Protein AF-A0A974S9B8-F1 (afdb_monomer)

Foldseek 3Di:
DLLLLCLLLVQDFDDQSCLLCVLVVVLLLLLLLLQLLLLVLLVLLLQQQAPCLQVQLVVLQVQLVSSCVRVPNDVPSNVRSNVRSVCSNVRRHDRDDLQRVLCVLLVVLVVVLVVCCVVPVVCSCLSVVLSVLLVVLCVLCVSVPRDDPVSLVVLVVSLVVVLVVLVVVLSVCVNVPVDSVVVSVSSSSSCSSCVSNLDDHSPDPVSNVVSVVSSVVSSVSSVVSNPPRSDDPVSHNDWDWDWDQDVVPRDIWIWIDDPDPDDDDDTPTDDDDDDD

Sequence (276 aa):
MFMLARRVTGAGFGFYDQAKLLANVHLWEVALLGVGIGALLYAAAAVGRGRMRLAAAGLALLAGVLCTAFSGWNLIGLGIGGAGAVVALLAFGRPAGVAGTWTGILGLAFLAALVLQVVAPTAAFLIAWPLAFAALAGAVSAMGTWRPVAVPIVVALLAALALQWVLSFAHGVFIGIDLVEIQALFVWLSALLLWPLIHADPEETRPRTVALIVLAVGFAFVGLVRVIPPWSARHPQPAIITYVVQGATGQSSASAWRPTPRTGRAVCSRPTAATS

Nearest PDB structures (foldseek):
  2yfb-assembly1_A  TM=2.946E-01  e=5.151E+00  Pseudomonas putida KT2440
  7sel-assembly1_B  TM=1.255E-01  e=2.845E+00  Escherichia coli

Organism: NCBI:txid2803784

pLDDT: mean 84.71, std 12.76, range [39.03, 98.25]

Structure (mmCIF, N/CA/C/O backbone):
data_AF-A0A974S9B8-F1
#
_entry.id   AF-A0A974S9B8-F1
#
loop_
_atom_site.group_PDB
_atom_site.id
_atom_site.type_symbol
_atom_site.label_atom_id
_atom_site.label_alt_id
_atom_site.label_comp_id
_atom_site.label_asym_id
_atom_site.label_entity_id
_atom_site.label_seq_id
_atom_site.pdbx_PDB_ins_code
_atom_site.Cartn_x
_atom_site.Cartn_y
_atom_site.Cartn_z
_atom_site.occupancy
_atom_site.B_iso_or_equiv
_atom_site.auth_seq_id
_atom_site.auth_comp_id
_atom_site.auth_asym_id
_atom_site.auth_atom_id
_atom_site.pdbx_PDB_model_num
ATOM 1 N N . MET A 1 1 ? -4.916 -1.501 -9.981 1.00 81.44 1 MET A N 1
ATOM 2 C CA . MET A 1 1 ? -4.588 -0.056 -10.081 1.00 81.44 1 MET A CA 1
ATOM 3 C C . MET A 1 1 ? -3.125 0.203 -10.438 1.00 81.44 1 MET A C 1
ATOM 5 O O . MET A 1 1 ? -2.895 1.007 -11.326 1.00 81.44 1 MET A O 1
ATOM 9 N N . PHE A 1 2 ? -2.135 -0.470 -9.838 1.00 88.62 2 PHE A N 1
ATOM 10 C CA . PHE A 1 2 ? -0.715 -0.195 -10.144 1.00 88.62 2 PHE A CA 1
ATOM 11 C C . PHE A 1 2 ? -0.283 -0.568 -11.564 1.00 88.62 2 PHE A C 1
ATOM 13 O O . PHE A 1 2 ? 0.422 0.208 -12.201 1.00 88.62 2 PHE A O 1
ATOM 20 N N . MET A 1 3 ? -0.797 -1.672 -12.113 1.00 86.12 3 MET A N 1
ATOM 21 C CA . MET A 1 3 ? -0.638 -1.986 -13.540 1.00 86.12 3 MET A CA 1
ATOM 22 C C . MET A 1 3 ? -1.143 -0.853 -14.436 1.00 86.12 3 MET A C 1
ATOM 24 O O . MET A 1 3 ? -0.446 -0.425 -15.350 1.00 86.12 3 MET A O 1
ATOM 28 N N . LEU A 1 4 ? -2.344 -0.337 -14.153 1.00 85.50 4 LEU A N 1
ATOM 29 C CA . LEU A 1 4 ? -2.921 0.784 -14.895 1.00 85.50 4 LEU A CA 1
ATOM 30 C C . LEU A 1 4 ? -2.024 2.024 -14.784 1.00 85.50 4 LEU A C 1
ATOM 32 O O . LEU A 1 4 ? -1.702 2.627 -15.802 1.00 85.50 4 LEU A O 1
ATOM 36 N N . ALA A 1 5 ? -1.565 2.359 -13.574 1.00 86.88 5 ALA A N 1
ATOM 37 C CA . ALA A 1 5 ? -0.646 3.472 -13.353 1.00 86.88 5 ALA A CA 1
ATOM 38 C C . ALA A 1 5 ? 0.640 3.322 -14.184 1.00 86.88 5 ALA A C 1
ATOM 40 O O . ALA A 1 5 ? 1.046 4.261 -14.861 1.00 86.88 5 ALA A O 1
ATOM 41 N N . ARG A 1 6 ? 1.242 2.126 -14.208 1.00 89.62 6 ARG A N 1
ATOM 42 C CA . ARG A 1 6 ? 2.444 1.842 -15.006 1.00 89.62 6 ARG A CA 1
ATOM 43 C C . ARG A 1 6 ? 2.173 1.959 -16.505 1.00 89.62 6 ARG A C 1
ATOM 45 O O . ARG A 1 6 ? 2.982 2.510 -17.239 1.00 89.62 6 ARG A O 1
ATOM 52 N N . ARG A 1 7 ? 1.022 1.485 -16.982 1.00 87.00 7 ARG A N 1
ATOM 53 C CA . ARG A 1 7 ? 0.644 1.618 -18.398 1.00 87.00 7 ARG A CA 1
ATOM 54 C C . ARG A 1 7 ? 0.488 3.082 -18.811 1.00 87.00 7 ARG A C 1
ATOM 56 O O . ARG A 1 7 ? 0.940 3.447 -19.892 1.00 87.00 7 ARG A O 1
ATOM 63 N N . VAL A 1 8 ? -0.076 3.926 -17.945 1.00 88.25 8 VAL A N 1
ATOM 64 C CA . VAL A 1 8 ? -0.242 5.368 -18.204 1.00 88.25 8 VAL A CA 1
ATOM 65 C C . VAL A 1 8 ? 1.105 6.087 -18.364 1.00 88.25 8 VAL A C 1
ATOM 67 O O . VAL A 1 8 ? 1.205 7.012 -19.170 1.00 88.25 8 VAL A O 1
ATOM 70 N N . THR A 1 9 ? 2.171 5.642 -17.687 1.00 88.88 9 THR A N 1
ATOM 71 C CA . THR A 1 9 ? 3.521 6.208 -17.893 1.00 88.88 9 THR A CA 1
ATOM 72 C C . THR A 1 9 ? 4.149 5.800 -19.233 1.00 88.88 9 THR A C 1
ATOM 74 O O . THR A 1 9 ? 5.120 6.419 -19.682 1.00 88.88 9 THR A O 1
ATOM 77 N N . GLY A 1 10 ? 3.588 4.798 -19.918 1.00 86.75 10 GLY A N 1
ATOM 78 C CA . GLY A 1 10 ? 4.126 4.248 -21.162 1.00 86.75 10 GLY A CA 1
ATOM 79 C C . GLY A 1 10 ? 5.410 3.437 -20.965 1.00 86.75 10 GLY A C 1
ATOM 80 O O . GLY A 1 10 ? 6.146 3.226 -21.931 1.00 86.75 10 GLY A O 1
ATOM 81 N N . ALA A 1 11 ? 5.710 3.025 -19.731 1.00 87.56 11 ALA A N 1
ATOM 82 C CA . ALA A 1 11 ? 6.797 2.100 -19.437 1.00 87.56 11 ALA A CA 1
ATOM 83 C C . ALA A 1 11 ? 6.355 0.656 -19.735 1.00 87.56 11 ALA A C 1
ATOM 85 O O . ALA A 1 11 ? 5.288 0.218 -19.293 1.00 87.56 11 ALA A O 1
ATOM 86 N N . GLY A 1 12 ? 7.170 -0.074 -20.499 1.00 84.50 12 GLY A N 1
ATOM 87 C CA . GLY A 1 12 ? 7.014 -1.515 -20.727 1.00 84.50 12 GLY A CA 1
ATOM 88 C C . GLY A 1 12 ? 7.476 -2.345 -19.524 1.00 84.50 12 GLY A C 1
ATOM 89 O O . GLY A 1 12 ? 7.643 -1.802 -18.431 1.00 84.50 12 GLY A O 1
ATOM 90 N N . PHE A 1 13 ? 7.670 -3.649 -19.727 1.00 83.56 13 PHE A N 1
ATOM 91 C CA . PHE A 1 13 ? 8.186 -4.588 -18.722 1.00 83.56 13 PHE A CA 1
ATOM 92 C C . PHE A 1 13 ? 9.625 -4.992 -19.054 1.00 83.56 13 PHE A C 1
ATOM 94 O O . PHE A 1 13 ? 9.979 -5.144 -20.219 1.00 83.56 13 PHE A O 1
ATOM 101 N N . GLY A 1 14 ? 10.431 -5.216 -18.024 1.00 83.06 14 GLY A N 1
ATOM 102 C CA . GLY A 1 14 ? 11.851 -5.520 -18.118 1.00 83.06 14 GLY A CA 1
ATOM 103 C C . GLY A 1 14 ? 12.728 -4.308 -17.805 1.00 83.06 14 GLY A C 1
ATOM 104 O O . GLY A 1 14 ? 12.323 -3.154 -17.946 1.00 83.06 14 GLY A O 1
ATOM 105 N N . PHE A 1 15 ? 13.976 -4.588 -17.426 1.00 81.31 15 PHE A N 1
ATOM 106 C CA . PHE A 1 15 ? 14.938 -3.597 -16.929 1.00 81.31 15 PHE A CA 1
ATOM 107 C C . PHE A 1 15 ? 15.095 -2.366 -17.843 1.00 81.31 15 PHE A C 1
ATOM 109 O O . PHE A 1 15 ? 15.097 -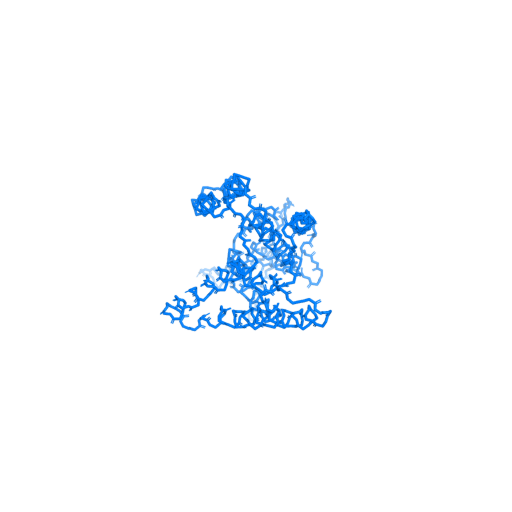1.228 -17.376 1.00 81.31 15 PHE A O 1
ATOM 116 N N . TYR A 1 16 ? 15.172 -2.572 -19.162 1.00 82.25 16 TYR A N 1
ATOM 117 C CA . TYR A 1 16 ? 15.341 -1.477 -20.126 1.00 82.25 16 TYR A CA 1
ATOM 118 C C . TYR A 1 16 ? 14.105 -0.586 -20.251 1.00 82.25 16 TYR A C 1
ATOM 120 O O . TYR A 1 16 ? 14.227 0.635 -20.356 1.00 82.25 16 TYR A O 1
ATOM 128 N N . ASP A 1 17 ? 12.918 -1.181 -20.206 1.00 85.12 17 ASP A N 1
ATOM 129 C CA . ASP A 1 17 ? 11.664 -0.442 -20.290 1.00 85.12 17 ASP A CA 1
ATOM 130 C C . ASP A 1 17 ? 11.324 0.254 -18.964 1.00 85.12 17 ASP A C 1
ATOM 132 O O . ASP A 1 17 ? 10.752 1.351 -18.963 1.00 85.12 17 ASP A O 1
ATOM 136 N N . GLN A 1 18 ? 11.738 -0.340 -17.839 1.00 89.12 18 GLN A N 1
ATOM 137 C CA . GLN A 1 18 ? 11.639 0.230 -16.496 1.00 89.12 18 GLN A CA 1
ATOM 138 C C . GLN A 1 18 ? 12.637 1.372 -16.272 1.00 89.12 18 GLN A C 1
ATOM 140 O O . GLN A 1 18 ? 12.396 2.220 -15.417 1.00 89.12 18 GLN A O 1
ATOM 145 N N . ALA A 1 19 ? 13.722 1.468 -17.047 1.00 86.81 19 ALA A N 1
ATOM 146 C CA . ALA A 1 19 ? 14.764 2.477 -16.840 1.00 86.81 19 ALA A CA 1
ATOM 147 C C . ALA A 1 19 ? 14.227 3.921 -16.784 1.00 86.81 19 ALA A C 1
ATOM 149 O O . ALA A 1 19 ? 14.757 4.751 -16.047 1.00 86.81 19 ALA A O 1
ATOM 150 N N . LYS A 1 20 ? 13.135 4.220 -17.505 1.00 88.31 20 LYS A N 1
ATOM 151 C CA . LYS A 1 20 ? 12.449 5.524 -17.427 1.00 88.31 20 LYS A CA 1
ATOM 152 C C . LYS A 1 20 ? 11.864 5.797 -16.040 1.00 88.31 20 LYS A C 1
ATOM 154 O O . LYS A 1 20 ? 11.899 6.931 -15.573 1.00 88.31 20 LYS A O 1
ATOM 159 N N . LEU A 1 21 ? 11.311 4.765 -15.406 1.00 91.00 21 LEU A N 1
ATOM 160 C CA . LEU A 1 21 ? 10.785 4.826 -14.045 1.00 91.00 21 LEU A CA 1
ATOM 161 C C . LEU A 1 21 ? 11.923 4.886 -13.030 1.00 91.00 21 LEU A C 1
ATOM 163 O O . LEU A 1 21 ? 11.840 5.671 -12.096 1.00 91.00 21 LEU A O 1
ATOM 167 N N . LEU A 1 22 ? 13.001 4.124 -13.242 1.00 90.69 22 LEU A N 1
ATOM 168 C CA . LEU A 1 22 ? 14.176 4.135 -12.363 1.00 90.69 22 LEU A CA 1
ATOM 169 C C . LEU A 1 22 ? 14.853 5.510 -12.323 1.00 90.69 22 LEU A C 1
ATOM 171 O O . LEU A 1 22 ? 15.269 5.958 -11.259 1.00 90.69 22 LEU A O 1
ATOM 175 N N . ALA A 1 23 ? 14.896 6.224 -13.450 1.00 90.25 23 ALA A N 1
ATOM 176 C CA . ALA A 1 23 ? 15.458 7.571 -13.494 1.00 90.25 23 ALA A CA 1
ATOM 177 C C . ALA A 1 23 ? 14.655 8.606 -12.679 1.00 90.25 23 ALA A C 1
ATOM 179 O O . ALA A 1 23 ? 15.203 9.625 -12.262 1.00 90.25 23 ALA A O 1
ATOM 180 N N . ASN A 1 24 ? 13.373 8.328 -12.422 1.00 92.31 24 ASN A N 1
ATOM 181 C CA . ASN A 1 24 ? 12.471 9.136 -11.600 1.00 92.31 24 ASN A CA 1
ATOM 182 C C . ASN A 1 24 ? 11.879 8.310 -10.441 1.00 92.31 24 ASN A C 1
ATOM 184 O O . ASN A 1 24 ? 10.707 8.481 -10.094 1.00 92.31 24 ASN A O 1
ATOM 188 N N . VAL A 1 25 ? 12.678 7.409 -9.849 1.00 92.38 25 VAL A N 1
ATOM 189 C CA . VAL A 1 25 ? 12.192 6.383 -8.907 1.00 92.38 25 VAL A CA 1
ATOM 190 C C . VAL A 1 25 ? 11.384 6.971 -7.754 1.00 92.38 25 VAL A C 1
ATOM 192 O O . VAL A 1 25 ? 10.277 6.515 -7.493 1.00 92.38 25 VAL A O 1
ATOM 195 N N . HIS A 1 26 ? 11.860 8.054 -7.142 1.00 92.62 26 HIS A N 1
ATOM 196 C CA . HIS A 1 26 ? 11.183 8.666 -6.000 1.00 92.62 26 HIS A CA 1
ATOM 197 C C . HIS A 1 26 ? 9.792 9.208 -6.352 1.00 92.62 26 HIS A C 1
ATOM 199 O O . HIS A 1 26 ? 8.842 9.018 -5.598 1.00 92.62 26 HIS A O 1
ATOM 205 N N . LEU A 1 27 ? 9.641 9.852 -7.515 1.00 93.12 27 LEU A N 1
ATOM 206 C CA . LEU A 1 27 ? 8.336 10.345 -7.969 1.00 93.12 27 LEU A CA 1
ATOM 207 C C . LEU A 1 27 ? 7.377 9.188 -8.248 1.00 93.12 27 LEU A C 1
ATOM 209 O O . LEU A 1 27 ? 6.185 9.275 -7.955 1.00 93.12 27 LEU A O 1
ATOM 213 N N . TRP A 1 28 ? 7.906 8.102 -8.805 1.00 94.44 28 TRP A N 1
ATOM 214 C CA . TRP A 1 28 ? 7.132 6.911 -9.100 1.00 94.44 28 TRP A CA 1
ATOM 215 C C . TRP A 1 28 ? 6.679 6.171 -7.834 1.00 94.44 28 TRP A C 1
ATOM 217 O O . TRP A 1 28 ? 5.523 5.762 -7.739 1.00 94.44 28 TRP A O 1
ATOM 227 N N . GLU A 1 29 ? 7.539 6.058 -6.827 1.00 93.94 29 GLU A N 1
ATOM 228 C CA . GLU A 1 29 ? 7.188 5.475 -5.529 1.00 93.94 29 GLU A CA 1
ATOM 229 C C . GLU A 1 29 ? 6.117 6.299 -4.814 1.00 93.94 29 GLU A C 1
ATOM 231 O O . GLU A 1 29 ? 5.129 5.738 -4.340 1.00 93.94 29 GLU A O 1
ATOM 236 N N . VAL A 1 30 ? 6.246 7.632 -4.814 1.00 93.88 30 VAL A N 1
ATOM 237 C CA . VAL A 1 30 ? 5.227 8.538 -4.259 1.00 93.88 30 VAL A CA 1
ATOM 238 C C . VAL A 1 30 ? 3.893 8.382 -4.991 1.00 93.88 30 VAL A C 1
ATOM 240 O O . VAL A 1 30 ? 2.845 8.327 -4.345 1.00 93.88 30 VAL A O 1
ATOM 243 N N . ALA A 1 31 ? 3.911 8.248 -6.321 1.00 94.88 31 ALA A N 1
ATOM 244 C CA . ALA A 1 31 ? 2.708 7.982 -7.106 1.00 94.88 31 ALA A CA 1
ATOM 245 C C . ALA A 1 31 ? 2.021 6.675 -6.678 1.00 94.88 31 ALA A C 1
ATOM 247 O O . ALA A 1 31 ? 0.817 6.665 -6.415 1.00 94.88 31 ALA A O 1
ATOM 248 N N . LEU A 1 32 ? 2.777 5.576 -6.579 1.00 93.69 32 LEU A N 1
ATOM 249 C CA . LEU A 1 32 ? 2.243 4.265 -6.198 1.00 93.69 32 LEU A CA 1
ATOM 250 C C . LEU A 1 32 ? 1.702 4.252 -4.768 1.00 93.69 32 LEU A C 1
ATOM 252 O O . LEU A 1 32 ? 0.588 3.771 -4.545 1.00 93.69 32 LEU A O 1
ATOM 256 N N . LEU A 1 33 ? 2.454 4.816 -3.820 1.00 92.25 33 LEU A N 1
ATOM 257 C CA . LEU A 1 33 ? 2.017 4.957 -2.434 1.00 92.25 33 LEU A CA 1
ATOM 258 C C . LEU A 1 33 ? 0.746 5.805 -2.351 1.00 92.25 33 LEU A C 1
ATOM 260 O O . LEU A 1 33 ? -0.211 5.386 -1.710 1.00 92.25 33 LEU A O 1
ATOM 264 N N . GLY A 1 34 ? 0.688 6.944 -3.046 1.00 93.00 34 GLY A N 1
ATOM 265 C CA . GLY A 1 34 ? -0.488 7.815 -3.066 1.00 93.00 34 GLY A CA 1
ATOM 266 C C . GLY A 1 34 ? -1.729 7.128 -3.640 1.00 93.00 34 GLY A C 1
ATOM 267 O O . GLY A 1 34 ? -2.791 7.149 -3.019 1.00 93.00 34 GLY A O 1
ATOM 268 N N . VAL A 1 35 ? -1.599 6.450 -4.787 1.00 93.50 35 VAL A N 1
ATOM 269 C CA . VAL A 1 35 ? -2.711 5.694 -5.393 1.00 93.50 35 VAL A CA 1
ATOM 270 C C . VAL A 1 35 ? -3.170 4.568 -4.467 1.00 93.50 35 VAL A C 1
ATOM 272 O O . VAL A 1 35 ? -4.367 4.369 -4.261 1.00 93.50 35 VAL A O 1
ATOM 275 N N . GLY A 1 36 ? -2.220 3.832 -3.897 1.00 91.75 36 GLY A N 1
ATOM 276 C CA . GLY A 1 36 ? -2.485 2.696 -3.031 1.00 91.75 36 GLY A CA 1
ATOM 277 C C . GLY A 1 36 ? -3.153 3.081 -1.714 1.00 91.75 36 GLY A C 1
ATOM 278 O O . GLY A 1 36 ? -4.225 2.573 -1.385 1.00 91.75 36 GLY A O 1
ATOM 279 N N . ILE A 1 37 ? -2.544 4.017 -0.985 1.00 90.88 37 ILE A N 1
ATOM 280 C CA . ILE A 1 37 ? -3.059 4.535 0.284 1.00 90.88 37 ILE A CA 1
ATOM 281 C C . ILE A 1 37 ? -4.407 5.216 0.047 1.00 90.88 37 ILE A C 1
ATOM 283 O O . ILE A 1 37 ? -5.359 4.904 0.751 1.00 90.88 37 ILE A O 1
ATOM 287 N N . GLY A 1 38 ? -4.545 6.065 -0.976 1.00 89.94 38 GLY A N 1
ATOM 288 C CA . GLY A 1 38 ? -5.817 6.719 -1.297 1.00 89.94 38 GLY A CA 1
ATOM 289 C C . GLY A 1 38 ? -6.959 5.724 -1.537 1.00 89.94 38 GLY A C 1
ATOM 290 O O . GLY A 1 38 ? -8.059 5.903 -1.013 1.00 89.94 38 GLY A O 1
ATOM 291 N N . ALA A 1 39 ? -6.694 4.628 -2.257 1.00 89.06 39 ALA A N 1
ATOM 292 C CA . ALA A 1 39 ? -7.675 3.566 -2.474 1.00 89.06 39 ALA A CA 1
ATOM 293 C C . ALA A 1 39 ? -8.052 2.833 -1.173 1.00 89.06 39 ALA A C 1
ATOM 295 O O . ALA A 1 39 ? -9.235 2.584 -0.926 1.00 89.06 39 ALA A O 1
ATOM 296 N N . LEU A 1 40 ? -7.074 2.526 -0.316 1.00 88.38 40 LEU A N 1
ATOM 297 C CA . LEU A 1 40 ? -7.321 1.872 0.973 1.00 88.38 40 LEU A CA 1
ATOM 298 C C . LEU A 1 40 ? -8.062 2.783 1.954 1.00 88.38 40 LEU A C 1
ATOM 300 O O . LEU A 1 40 ? -8.982 2.327 2.626 1.00 88.38 40 LEU A O 1
ATOM 304 N N . LEU A 1 41 ? -7.743 4.077 1.984 1.00 86.44 41 LEU A N 1
ATOM 305 C CA . LEU A 1 41 ? -8.470 5.070 2.776 1.00 86.44 41 LEU A CA 1
ATOM 306 C C . LEU A 1 41 ? -9.906 5.251 2.295 1.00 86.44 41 LEU A C 1
ATOM 308 O O . LEU A 1 41 ? -10.819 5.440 3.098 1.00 86.44 41 LEU A O 1
ATOM 312 N N . TYR A 1 42 ? -10.136 5.157 0.988 1.00 85.19 42 TYR A N 1
ATOM 313 C CA . TYR A 1 42 ? -11.489 5.189 0.456 1.00 85.19 42 TYR A CA 1
ATOM 314 C C . TYR A 1 42 ? -12.282 3.958 0.910 1.00 85.19 42 TYR A C 1
ATOM 316 O O . TYR A 1 42 ? -13.426 4.092 1.349 1.00 85.19 42 TYR A O 1
ATOM 324 N N . ALA A 1 43 ? -11.667 2.771 0.862 1.00 83.44 43 ALA A N 1
ATOM 325 C CA . ALA A 1 43 ? -12.270 1.546 1.377 1.00 83.44 43 ALA A CA 1
ATOM 326 C C . ALA A 1 43 ? -12.553 1.652 2.886 1.00 83.44 43 ALA A C 1
ATOM 328 O O . ALA A 1 43 ? -13.658 1.338 3.318 1.00 83.44 43 ALA A O 1
ATOM 329 N N . ALA A 1 44 ? -11.612 2.184 3.669 1.00 80.81 44 ALA A N 1
ATOM 330 C CA . ALA A 1 44 ? -11.769 2.465 5.096 1.00 80.81 44 ALA A CA 1
ATOM 331 C C . ALA A 1 44 ? -13.003 3.331 5.387 1.00 80.81 44 ALA A C 1
ATOM 333 O O . ALA A 1 44 ? -13.873 2.962 6.177 1.00 80.81 44 ALA A O 1
ATOM 334 N N . ALA A 1 45 ? -13.108 4.465 4.690 1.00 79.94 45 ALA A N 1
ATOM 335 C CA . ALA A 1 45 ? -14.225 5.389 4.825 1.00 79.94 45 ALA A CA 1
ATOM 336 C C . ALA A 1 45 ? -15.561 4.744 4.409 1.00 79.94 45 ALA A C 1
ATOM 338 O O . ALA A 1 45 ? -16.607 5.052 4.983 1.00 79.94 45 ALA A O 1
ATOM 339 N N . ALA A 1 46 ? -15.537 3.832 3.431 1.00 80.12 46 ALA A N 1
ATOM 340 C CA . ALA A 1 46 ? -16.711 3.070 3.019 1.00 80.12 46 ALA A CA 1
ATOM 341 C C . ALA A 1 46 ? -17.153 2.034 4.073 1.00 80.12 46 ALA A C 1
ATOM 343 O O . ALA A 1 46 ? -18.361 1.841 4.236 1.00 80.12 46 ALA A O 1
ATOM 344 N N . VAL A 1 47 ? -16.218 1.407 4.810 1.00 80.44 47 VAL A N 1
ATOM 345 C CA . VAL A 1 47 ? -16.535 0.508 5.945 1.00 80.44 47 VAL A CA 1
ATOM 346 C C . VAL A 1 47 ? -17.282 1.273 7.035 1.00 80.44 47 VAL A C 1
ATOM 348 O O . VAL A 1 47 ? -18.345 0.831 7.472 1.00 80.44 47 VAL A O 1
ATOM 351 N N . GLY A 1 48 ? -16.741 2.417 7.468 1.00 75.62 48 GLY A N 1
ATOM 352 C CA . GLY A 1 48 ? -17.255 3.139 8.638 1.00 75.62 48 GLY A CA 1
ATOM 353 C C . GLY A 1 48 ? -18.693 3.630 8.472 1.00 75.62 48 GLY A C 1
ATOM 354 O O . GLY A 1 48 ? -19.479 3.593 9.414 1.00 75.62 48 GLY A O 1
ATOM 355 N N . ARG A 1 49 ? -19.075 4.030 7.254 1.00 74.75 49 ARG A N 1
ATOM 356 C CA . ARG A 1 49 ? -20.417 4.566 6.980 1.00 74.75 49 ARG A CA 1
ATOM 357 C C . ARG A 1 49 ? -21.480 3.482 6.760 1.00 74.75 49 ARG A C 1
ATOM 359 O O . ARG A 1 49 ? -22.669 3.726 6.960 1.00 74.75 49 ARG A O 1
ATOM 366 N N . GLY A 1 50 ? -21.070 2.294 6.309 1.00 71.69 50 GLY A N 1
ATOM 367 C CA . GLY A 1 50 ? -21.988 1.267 5.819 1.00 71.69 50 GLY A CA 1
ATOM 368 C C . GLY A 1 50 ? -22.785 1.713 4.581 1.00 71.69 50 GLY A C 1
ATOM 369 O O . GLY A 1 50 ? -22.626 2.818 4.062 1.00 71.69 50 GLY A O 1
ATOM 370 N N . ARG A 1 51 ? -23.645 0.827 4.055 1.00 79.38 51 ARG A N 1
ATOM 371 C CA . ARG A 1 51 ? -24.513 1.072 2.874 1.00 79.38 51 ARG A CA 1
ATOM 372 C C . ARG A 1 51 ? -23.766 1.435 1.577 1.00 79.38 51 ARG A C 1
ATOM 374 O O . ARG A 1 51 ? -24.399 1.784 0.585 1.00 79.38 51 ARG A O 1
ATOM 381 N N . MET A 1 52 ? -22.440 1.299 1.542 1.00 83.19 52 MET A N 1
ATOM 382 C CA . MET A 1 52 ? -21.603 1.612 0.377 1.00 83.19 52 MET A CA 1
ATOM 383 C C . MET A 1 52 ? -21.279 0.390 -0.489 1.00 83.19 52 MET A C 1
ATOM 385 O O . MET A 1 52 ? -20.540 0.517 -1.460 1.00 83.19 52 MET A O 1
ATOM 389 N N . ARG A 1 53 ? -21.871 -0.774 -0.192 1.00 86.81 53 ARG A N 1
ATOM 390 C CA . ARG A 1 53 ? -21.618 -2.044 -0.893 1.00 86.81 53 ARG A CA 1
ATOM 391 C C . ARG A 1 53 ? -21.640 -1.947 -2.420 1.00 86.81 53 ARG A C 1
ATOM 393 O O . ARG A 1 53 ? -20.730 -2.451 -3.061 1.00 86.81 53 ARG A O 1
ATOM 400 N N . LEU A 1 54 ? -22.617 -1.241 -2.999 1.00 88.44 54 LEU A N 1
ATOM 401 C CA . LEU A 1 54 ? -22.735 -1.101 -4.456 1.00 88.44 54 LEU A CA 1
ATOM 402 C C . LEU A 1 54 ? -21.667 -0.169 -5.035 1.00 88.44 54 LEU A C 1
ATOM 404 O O . LEU A 1 54 ? -21.079 -0.482 -6.062 1.00 88.44 54 LEU A O 1
ATOM 408 N N . ALA A 1 55 ? -21.392 0.955 -4.371 1.00 86.06 55 ALA A N 1
ATOM 409 C CA . ALA A 1 55 ? -20.383 1.907 -4.828 1.00 86.06 55 ALA A CA 1
ATOM 410 C C . ALA A 1 55 ? -18.968 1.314 -4.728 1.00 86.06 55 ALA A C 1
ATOM 412 O O . ALA A 1 55 ? -18.185 1.430 -5.667 1.00 86.06 55 ALA A O 1
ATOM 413 N N . ALA A 1 56 ? -18.661 0.632 -3.621 1.00 85.31 56 ALA A N 1
ATOM 414 C CA . ALA A 1 56 ? -17.390 -0.057 -3.417 1.00 85.31 56 ALA A CA 1
ATOM 415 C C . ALA A 1 56 ? -17.210 -1.220 -4.406 1.00 85.31 56 ALA A C 1
ATOM 417 O O . ALA A 1 56 ? -16.151 -1.340 -5.020 1.00 85.31 56 ALA A O 1
ATOM 418 N N . ALA A 1 57 ? -18.257 -2.026 -4.626 1.00 87.56 57 ALA A N 1
ATOM 419 C CA . ALA A 1 57 ? -18.226 -3.103 -5.611 1.00 87.56 57 ALA A CA 1
ATOM 420 C C . ALA A 1 57 ? -18.066 -2.574 -7.041 1.00 87.56 57 ALA A C 1
ATOM 422 O O . ALA A 1 57 ? -17.233 -3.075 -7.791 1.00 87.56 57 ALA A O 1
ATOM 423 N N . GLY A 1 58 ? -18.803 -1.519 -7.398 1.00 89.12 58 GLY A N 1
ATOM 424 C CA . GLY A 1 58 ? -18.683 -0.854 -8.692 1.00 89.12 58 GLY A CA 1
ATOM 425 C C . GLY A 1 58 ? -17.279 -0.303 -8.930 1.00 89.12 58 GLY A C 1
ATOM 426 O O . GLY A 1 58 ? -16.728 -0.495 -10.008 1.00 89.12 58 GLY A O 1
ATOM 427 N N . LEU A 1 59 ? -16.659 0.310 -7.917 1.00 86.25 59 LEU A N 1
ATOM 428 C CA . LEU A 1 59 ? -15.289 0.818 -8.013 1.00 86.25 59 LEU A CA 1
ATOM 429 C C . LEU A 1 59 ? -14.265 -0.314 -8.182 1.00 86.25 59 LEU A C 1
ATOM 431 O O . LEU A 1 59 ? -13.358 -0.189 -9.005 1.00 86.25 59 LEU A O 1
ATOM 435 N N . ALA A 1 60 ? -14.422 -1.427 -7.459 1.00 87.25 60 ALA A N 1
ATOM 436 C CA . ALA A 1 60 ? -13.566 -2.605 -7.604 1.00 87.25 60 ALA A CA 1
ATOM 437 C C . ALA A 1 60 ? -13.688 -3.245 -9.001 1.00 87.25 60 ALA A C 1
ATOM 439 O O . ALA A 1 60 ? -12.670 -3.517 -9.643 1.00 87.25 60 ALA A O 1
ATOM 440 N N . LEU A 1 61 ? -14.919 -3.408 -9.506 1.00 89.62 61 LEU A N 1
ATOM 441 C CA . LEU A 1 61 ? -15.169 -3.899 -10.865 1.00 89.62 61 LEU A CA 1
ATOM 442 C C . LEU A 1 61 ? -14.585 -2.959 -11.911 1.00 89.62 61 LEU A C 1
ATOM 444 O O . LEU A 1 61 ? -13.856 -3.408 -12.790 1.00 89.62 61 LEU A O 1
ATOM 448 N N . LEU A 1 62 ? -14.855 -1.657 -11.798 1.00 88.94 62 LEU A N 1
ATOM 449 C CA . LEU A 1 62 ? -14.331 -0.648 -12.712 1.00 88.94 62 LEU A CA 1
ATOM 450 C C . LEU A 1 62 ? -12.801 -0.682 -12.732 1.00 88.94 62 LEU A C 1
ATOM 452 O O . LEU A 1 62 ? -12.204 -0.678 -13.803 1.00 88.94 62 LEU A O 1
ATOM 456 N N . ALA A 1 63 ? -12.151 -0.799 -11.572 1.00 86.06 63 ALA A N 1
ATOM 457 C CA . ALA A 1 63 ? -10.703 -0.938 -11.503 1.00 86.06 63 ALA A CA 1
ATOM 458 C C . ALA A 1 63 ? -10.202 -2.205 -12.223 1.00 86.06 63 ALA A C 1
ATOM 460 O O . ALA A 1 63 ? -9.210 -2.122 -12.950 1.00 86.06 63 ALA A O 1
ATOM 461 N N . GLY A 1 64 ? -10.874 -3.351 -12.064 1.00 86.19 64 GLY A N 1
ATOM 462 C CA . GLY A 1 64 ? -10.537 -4.599 -12.764 1.00 86.19 64 GLY A CA 1
ATOM 463 C C . GLY A 1 64 ? -10.745 -4.518 -14.280 1.00 86.19 64 GLY A C 1
ATOM 464 O O . GLY A 1 64 ? -9.864 -4.900 -15.056 1.00 86.19 64 GLY A O 1
ATOM 465 N N . VAL A 1 65 ? -11.869 -3.942 -14.711 1.00 89.19 65 VAL A N 1
ATOM 466 C CA . VAL A 1 65 ? -12.198 -3.714 -16.126 1.00 89.19 65 VAL A CA 1
ATOM 467 C C . VAL A 1 65 ? -11.187 -2.772 -16.765 1.00 89.19 65 VAL A C 1
ATOM 469 O O . VAL A 1 65 ? -10.632 -3.105 -17.806 1.00 89.19 65 VAL A O 1
ATOM 472 N N . LEU A 1 66 ? -10.867 -1.643 -16.126 1.00 87.19 66 LEU A N 1
ATOM 473 C CA . LEU A 1 66 ? -9.857 -0.709 -16.628 1.00 87.19 66 LEU A CA 1
ATOM 474 C C . LEU A 1 66 ? -8.474 -1.367 -16.701 1.00 87.19 66 LEU A C 1
ATOM 476 O O . LEU A 1 66 ? -7.762 -1.190 -17.684 1.00 87.19 66 LEU A O 1
ATOM 480 N N . CYS A 1 67 ? -8.090 -2.183 -15.714 1.00 84.12 67 CYS A N 1
ATOM 481 C CA . CYS A 1 67 ? -6.822 -2.917 -15.791 1.00 84.12 67 CYS A CA 1
ATOM 482 C C . CYS A 1 67 ? -6.779 -3.874 -16.996 1.00 84.12 67 CYS A C 1
ATOM 484 O O . CYS A 1 67 ? -5.723 -4.025 -17.605 1.00 84.12 67 CYS A O 1
ATOM 486 N N . THR A 1 68 ? -7.912 -4.474 -17.364 1.00 86.50 68 THR A N 1
ATOM 487 C CA . THR A 1 68 ? -8.024 -5.358 -18.535 1.00 86.50 68 THR A CA 1
ATOM 488 C C . THR A 1 68 ? -8.045 -4.554 -19.840 1.00 86.50 68 THR A C 1
ATOM 490 O O . THR A 1 68 ? -7.315 -4.855 -20.775 1.00 86.50 68 THR A O 1
ATOM 493 N N . ALA A 1 69 ? -8.803 -3.461 -19.905 1.00 86.19 69 ALA A N 1
ATOM 494 C CA . ALA A 1 69 ? -8.890 -2.632 -21.105 1.00 86.19 69 ALA A CA 1
ATOM 495 C C . ALA A 1 69 ? -7.535 -2.005 -21.488 1.00 86.19 69 ALA A C 1
ATOM 497 O O . ALA A 1 69 ? -7.173 -1.981 -22.661 1.00 86.19 69 ALA A O 1
ATOM 498 N N . PHE A 1 70 ? -6.763 -1.535 -20.503 1.00 81.19 70 PHE A N 1
ATOM 499 C CA . PHE A 1 70 ? -5.497 -0.832 -20.745 1.00 81.19 70 PHE A CA 1
ATOM 500 C C . PHE A 1 70 ? -4.254 -1.734 -20.768 1.00 81.19 70 PHE A C 1
ATOM 502 O O . PHE A 1 70 ? -3.202 -1.295 -21.233 1.00 81.19 70 PHE A O 1
ATOM 509 N N . SER A 1 71 ? -4.328 -2.972 -20.262 1.00 68.88 71 SER A N 1
ATOM 510 C CA . SER A 1 71 ? -3.176 -3.890 -20.216 1.00 68.88 71 SER A CA 1
ATOM 511 C C . SER A 1 71 ? -3.266 -5.064 -21.199 1.00 68.88 71 SER A C 1
ATOM 513 O O . SER A 1 71 ? -2.361 -5.899 -21.218 1.00 68.88 71 SER A O 1
ATOM 515 N N . GLY A 1 72 ? -4.320 -5.127 -22.018 1.00 80.25 72 GLY A N 1
ATOM 516 C CA . GLY A 1 72 ? -4.653 -6.303 -22.826 1.00 80.25 72 GLY A CA 1
ATOM 517 C C . GLY A 1 72 ? -5.405 -7.359 -22.011 1.00 80.25 72 GLY A C 1
ATOM 518 O O . GLY A 1 72 ? -5.815 -7.106 -20.880 1.00 80.25 72 GLY A O 1
ATOM 519 N N . TRP A 1 73 ? -5.597 -8.557 -22.571 1.00 79.19 73 TRP A N 1
ATOM 520 C CA . TRP A 1 73 ? -6.396 -9.616 -21.939 1.00 79.19 73 TRP A CA 1
ATOM 521 C C . TRP A 1 73 ? -5.758 -10.134 -20.636 1.00 79.19 73 TRP A C 1
ATOM 523 O O . TRP A 1 73 ? -4.997 -11.098 -20.623 1.00 79.19 73 TRP A O 1
ATOM 533 N N . ASN A 1 74 ? -6.051 -9.458 -19.526 1.00 82.00 74 ASN A N 1
ATOM 534 C CA . ASN A 1 74 ? -5.505 -9.726 -18.203 1.00 82.00 74 ASN A CA 1
ATOM 535 C C . ASN A 1 74 ? -6.584 -10.302 -17.280 1.00 82.00 74 ASN A C 1
ATOM 537 O O . ASN A 1 74 ? -7.245 -9.585 -16.525 1.00 82.00 74 ASN A O 1
ATOM 541 N N . LEU A 1 75 ? -6.726 -11.626 -17.324 1.00 87.75 75 LEU A N 1
ATOM 542 C CA . LEU A 1 75 ? -7.687 -12.368 -16.505 1.00 87.75 75 LEU A CA 1
ATOM 543 C C . LEU A 1 75 ? -7.443 -12.201 -15.000 1.00 87.75 75 LEU A C 1
ATOM 545 O O . LEU A 1 75 ? -8.398 -12.204 -14.229 1.00 87.75 75 LEU A O 1
ATOM 549 N N . ILE A 1 76 ? -6.190 -12.005 -14.578 1.00 86.19 76 ILE A N 1
ATOM 550 C CA . ILE A 1 76 ? -5.838 -11.830 -13.163 1.00 86.19 76 ILE A CA 1
ATOM 551 C C . ILE A 1 76 ? -6.418 -10.513 -12.640 1.00 86.19 76 ILE A C 1
ATOM 553 O O . ILE A 1 76 ? -7.067 -10.492 -11.597 1.00 86.19 76 ILE A O 1
ATOM 557 N N . GLY A 1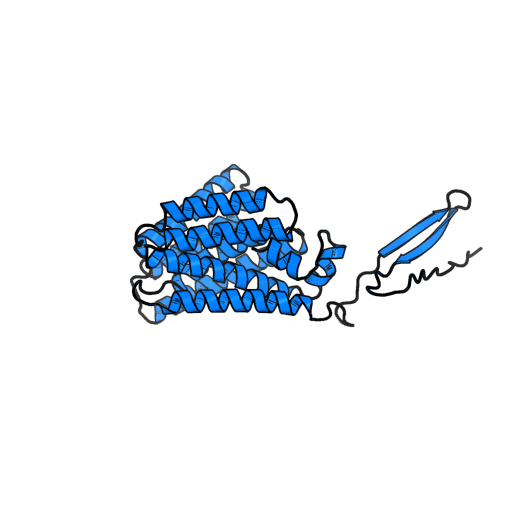 77 ? -6.242 -9.416 -13.383 1.00 85.06 77 GLY A N 1
ATOM 558 C CA . GLY A 1 77 ? -6.791 -8.111 -13.009 1.00 85.06 77 GLY A CA 1
ATOM 559 C C . GLY A 1 77 ? -8.320 -8.118 -12.921 1.00 85.06 77 GLY A C 1
ATOM 560 O O . GLY A 1 77 ? -8.888 -7.567 -11.975 1.00 85.06 77 GLY A O 1
ATOM 561 N N . LEU A 1 78 ? -8.980 -8.786 -13.871 1.00 88.69 78 LEU A N 1
ATOM 562 C CA . LEU A 1 78 ? -10.431 -8.954 -13.870 1.00 88.69 78 LEU A CA 1
ATOM 563 C C . LEU A 1 78 ? -10.905 -9.831 -12.702 1.00 88.69 78 LEU A C 1
ATOM 565 O O . LEU A 1 78 ? -11.852 -9.466 -12.009 1.00 88.69 78 LEU A O 1
ATOM 569 N N . GLY A 1 79 ? -10.216 -10.945 -12.447 1.00 90.44 79 GLY A N 1
ATOM 570 C CA . GLY A 1 79 ? -10.512 -11.861 -11.346 1.00 90.44 79 GLY A CA 1
ATOM 571 C C . GLY A 1 79 ? -10.374 -11.196 -9.979 1.00 90.44 79 GLY A C 1
ATOM 572 O O . GLY A 1 79 ? -11.279 -11.299 -9.155 1.00 90.44 79 GLY A O 1
ATOM 573 N N . ILE A 1 80 ? -9.299 -10.432 -9.760 1.00 89.06 80 ILE A N 1
ATOM 574 C CA . ILE A 1 80 ? -9.095 -9.663 -8.522 1.00 89.06 80 ILE A CA 1
ATOM 575 C C . ILE A 1 80 ? -10.163 -8.570 -8.377 1.00 89.06 80 ILE A C 1
ATOM 577 O O . ILE A 1 80 ? -10.710 -8.396 -7.289 1.00 89.06 80 ILE A O 1
ATOM 581 N N . GLY A 1 81 ? -10.499 -7.853 -9.456 1.00 88.44 81 GLY A N 1
ATOM 582 C CA . GLY A 1 81 ? -11.572 -6.852 -9.439 1.00 88.44 81 GLY A CA 1
ATOM 583 C C . GLY A 1 81 ? -12.940 -7.459 -9.114 1.00 88.44 81 GLY A C 1
ATOM 584 O O . GLY A 1 81 ? -13.676 -6.916 -8.291 1.00 88.44 81 GLY A O 1
ATOM 585 N N . GLY A 1 82 ? -13.253 -8.618 -9.700 1.00 92.12 82 GLY A N 1
ATOM 586 C CA . GLY A 1 82 ? -14.467 -9.387 -9.427 1.00 92.12 82 GLY A CA 1
ATOM 587 C C . GLY A 1 82 ? -14.530 -9.904 -7.991 1.00 92.12 82 GLY A C 1
ATOM 588 O O . GLY A 1 82 ? -15.520 -9.673 -7.298 1.00 92.12 82 GLY A O 1
ATOM 589 N N . ALA A 1 83 ? -13.459 -10.533 -7.503 1.00 91.06 83 ALA A N 1
ATOM 590 C CA . ALA A 1 83 ? -13.368 -11.000 -6.121 1.00 91.06 83 ALA A CA 1
ATOM 591 C C . ALA A 1 83 ? -13.500 -9.837 -5.126 1.00 91.06 83 ALA A C 1
ATOM 593 O O . ALA A 1 83 ? -14.274 -9.922 -4.174 1.00 91.06 83 ALA A O 1
ATOM 594 N N . GLY A 1 84 ? -12.822 -8.714 -5.386 1.00 88.38 84 GLY A N 1
ATOM 595 C CA . GLY A 1 84 ? -12.944 -7.497 -4.586 1.00 88.38 84 GLY A CA 1
ATOM 596 C C . GLY A 1 84 ? -14.368 -6.942 -4.570 1.00 88.38 84 GLY A C 1
ATOM 597 O O . GLY A 1 84 ? -14.840 -6.495 -3.528 1.00 88.38 84 GLY A O 1
ATOM 598 N N . ALA A 1 85 ? -15.089 -7.029 -5.689 1.00 89.75 85 ALA A N 1
ATOM 599 C CA . ALA A 1 85 ? -16.484 -6.622 -5.762 1.00 89.75 85 ALA A CA 1
ATOM 600 C C . ALA A 1 85 ? -17.408 -7.526 -4.939 1.00 89.75 85 ALA A C 1
ATOM 602 O O . ALA A 1 85 ? -18.268 -7.021 -4.222 1.00 89.75 85 ALA A O 1
ATOM 603 N N . VAL A 1 86 ? -17.200 -8.845 -4.977 1.00 92.50 86 VAL A N 1
ATOM 604 C CA . VAL A 1 86 ? -17.941 -9.798 -4.134 1.00 92.50 86 VAL A CA 1
ATOM 605 C C . VAL A 1 86 ? -17.679 -9.518 -2.657 1.00 92.50 86 VAL A C 1
ATOM 607 O O . VAL A 1 86 ? -18.628 -9.347 -1.893 1.00 92.50 86 VAL A O 1
ATOM 610 N N . VAL A 1 87 ? -16.410 -9.382 -2.259 1.00 89.31 87 VAL A N 1
ATOM 611 C CA . VAL A 1 87 ? -16.044 -9.009 -0.884 1.00 89.31 87 VAL A CA 1
ATOM 612 C C . VAL A 1 87 ? -16.720 -7.698 -0.496 1.00 89.31 87 VAL A C 1
ATOM 614 O O . VAL A 1 87 ? -17.284 -7.598 0.591 1.00 89.31 87 VAL A O 1
ATOM 617 N N . ALA A 1 88 ? -16.748 -6.715 -1.396 1.00 87.25 88 ALA A N 1
ATOM 618 C CA . ALA A 1 88 ? -17.388 -5.443 -1.124 1.00 87.25 88 ALA A CA 1
ATOM 619 C C . ALA A 1 88 ? -18.911 -5.560 -0.920 1.00 87.25 88 ALA A C 1
ATOM 621 O O . ALA A 1 88 ? -19.479 -4.920 -0.029 1.00 87.25 88 ALA A O 1
ATOM 622 N N . LEU A 1 89 ? -19.579 -6.403 -1.710 1.00 89.75 89 LEU A N 1
ATOM 623 C CA . LEU A 1 89 ? -21.011 -6.664 -1.572 1.00 89.75 89 LEU A CA 1
ATOM 624 C C . LEU A 1 89 ? -21.361 -7.312 -0.229 1.00 89.75 89 LEU A C 1
ATOM 626 O O . LEU A 1 89 ? -22.392 -6.972 0.358 1.00 89.75 89 LEU A O 1
ATOM 630 N N . LEU A 1 90 ? -20.494 -8.204 0.254 1.00 89.38 90 LEU A N 1
ATOM 631 C CA . LEU A 1 90 ? -20.677 -8.939 1.503 1.00 89.38 90 LEU A CA 1
ATOM 632 C C . LEU A 1 90 ? -20.294 -8.107 2.737 1.00 89.38 90 LEU A C 1
ATOM 634 O O . LEU A 1 90 ? -21.013 -8.126 3.734 1.00 89.38 90 LEU A O 1
ATOM 638 N N . ALA A 1 91 ? -19.198 -7.348 2.672 1.00 84.50 91 ALA A N 1
ATOM 639 C CA . ALA A 1 91 ? -18.603 -6.692 3.836 1.00 84.50 91 ALA A CA 1
ATOM 640 C C . ALA A 1 91 ? -19.126 -5.266 4.098 1.00 84.50 91 ALA A C 1
ATOM 642 O O . ALA A 1 91 ? -19.280 -4.879 5.252 1.00 84.50 91 ALA A O 1
ATOM 643 N N . PHE A 1 92 ? -19.460 -4.477 3.066 1.00 83.69 92 PHE A N 1
ATOM 644 C CA . PHE A 1 92 ? -19.847 -3.057 3.232 1.00 83.69 92 PHE A CA 1
ATOM 645 C C . PHE A 1 92 ? -21.362 -2.829 3.405 1.00 83.69 92 PHE A C 1
ATOM 647 O O . PHE A 1 92 ? -21.882 -1.734 3.154 1.00 83.69 92 PHE A O 1
ATOM 654 N N . GLY A 1 93 ? -22.112 -3.870 3.780 1.00 80.81 93 GLY A N 1
ATOM 655 C CA . GLY A 1 93 ? -23.563 -3.792 3.975 1.00 80.81 93 GLY A CA 1
ATOM 656 C C . GLY A 1 93 ? -23.970 -3.079 5.267 1.00 80.81 93 GLY A C 1
ATOM 657 O O . GLY A 1 93 ? -24.956 -2.342 5.275 1.00 80.81 93 GLY A O 1
ATOM 658 N N . ARG A 1 94 ? -23.196 -3.259 6.341 1.00 83.44 94 ARG A N 1
ATOM 659 C CA . ARG A 1 94 ? -23.451 -2.696 7.675 1.00 83.44 94 ARG A CA 1
ATOM 660 C C . ARG A 1 94 ? -22.225 -1.896 8.130 1.00 83.44 94 ARG A C 1
ATOM 662 O O . ARG A 1 94 ? -21.117 -2.283 7.767 1.00 83.44 94 ARG A O 1
ATOM 669 N N . PRO A 1 95 ? -22.402 -0.794 8.877 1.00 84.06 95 PRO A N 1
ATOM 670 C CA . PRO A 1 95 ? -21.269 -0.060 9.427 1.00 84.06 95 PRO A CA 1
ATOM 671 C C . PRO A 1 95 ? -20.520 -0.959 10.416 1.00 84.06 95 PRO A C 1
ATOM 673 O O . PRO A 1 95 ? -21.142 -1.572 11.287 1.00 84.06 95 PRO A O 1
ATOM 676 N N . ALA A 1 96 ? -19.201 -1.062 10.269 1.00 84.12 96 ALA A N 1
ATOM 677 C CA . ALA A 1 96 ? -18.372 -1.748 11.252 1.00 84.12 96 ALA A CA 1
ATOM 678 C C . ALA A 1 96 ? -17.923 -0.753 12.326 1.00 84.12 96 ALA A C 1
ATOM 680 O O . ALA A 1 96 ? -17.521 0.370 12.022 1.00 84.12 96 ALA A O 1
ATOM 681 N N . GLY A 1 97 ? -17.972 -1.173 13.591 1.00 83.31 97 GLY A N 1
ATOM 682 C CA . GLY A 1 97 ? -17.393 -0.393 14.681 1.00 83.31 97 GLY A CA 1
ATOM 683 C C . GLY A 1 97 ? -15.871 -0.284 14.547 1.00 83.31 97 GLY A C 1
ATOM 684 O O . GLY A 1 97 ? -15.223 -1.129 13.921 1.00 83.31 97 GLY A O 1
ATOM 685 N N . VAL A 1 98 ? -15.287 0.731 15.185 1.00 83.00 98 VAL A N 1
ATOM 686 C CA . VAL A 1 98 ? -13.835 0.984 15.159 1.00 83.00 98 VAL A CA 1
ATOM 687 C C . VAL A 1 98 ? -13.059 -0.239 15.659 1.00 83.00 98 VAL A C 1
ATOM 689 O O . VAL A 1 98 ? -12.179 -0.737 14.960 1.00 83.00 98 VAL A O 1
ATOM 692 N N . ALA A 1 99 ? -13.459 -0.797 16.807 1.00 84.94 99 ALA A N 1
ATOM 693 C CA . ALA A 1 99 ? -12.846 -2.003 17.365 1.00 84.94 99 ALA A CA 1
ATOM 694 C C . ALA A 1 99 ? -12.979 -3.223 16.435 1.00 84.94 99 ALA A C 1
ATOM 696 O O . ALA A 1 99 ? -12.015 -3.959 16.253 1.00 84.94 99 ALA A O 1
ATOM 697 N N . GLY A 1 100 ? -14.142 -3.410 15.799 1.00 86.88 100 GLY A N 1
ATOM 698 C CA . GLY A 1 100 ? -14.360 -4.501 14.841 1.00 86.88 100 GLY A CA 1
ATOM 699 C C . GLY A 1 100 ? -13.503 -4.373 13.578 1.00 86.88 100 GLY A C 1
ATOM 700 O O . GLY A 1 100 ? -13.054 -5.367 13.016 1.00 86.88 100 GLY A O 1
ATOM 701 N N . THR A 1 101 ? -13.233 -3.141 13.144 1.00 86.31 101 THR A N 1
ATOM 702 C CA . THR A 1 101 ? -12.364 -2.893 11.988 1.00 86.31 101 THR A CA 1
ATOM 703 C C . THR A 1 101 ? -10.900 -3.164 12.336 1.00 86.31 101 THR A C 1
ATOM 705 O O . THR A 1 101 ? -10.197 -3.812 11.564 1.00 86.31 101 THR A O 1
ATOM 708 N N . TRP A 1 102 ? -10.460 -2.756 13.532 1.00 88.44 102 TRP A N 1
ATOM 709 C CA . TRP A 1 102 ? -9.141 -3.096 14.071 1.00 88.44 102 TRP A CA 1
ATOM 710 C C . TRP A 1 102 ? -8.906 -4.597 14.147 1.00 88.44 102 TRP A C 1
ATOM 712 O O . TRP A 1 102 ? -7.905 -5.090 13.630 1.00 88.44 102 TRP A O 1
ATOM 722 N N . THR A 1 103 ? -9.829 -5.331 14.768 1.00 90.00 103 THR A N 1
ATOM 723 C CA . THR A 1 103 ? -9.695 -6.782 14.915 1.00 90.00 103 THR A CA 1
ATOM 724 C C . THR A 1 103 ? -9.708 -7.483 13.563 1.00 90.00 103 THR A C 1
ATOM 726 O O . THR A 1 103 ? -8.914 -8.396 13.359 1.00 90.00 103 THR A O 1
ATOM 729 N N . GLY A 1 104 ? -10.532 -7.028 12.615 1.00 90.12 104 GLY A N 1
ATOM 730 C CA . GLY A 1 104 ? -10.544 -7.556 11.251 1.00 90.12 104 GLY A CA 1
ATOM 731 C C . GLY A 1 104 ? -9.213 -7.354 10.520 1.00 90.12 104 GLY A C 1
ATOM 732 O O . GLY A 1 104 ? -8.668 -8.304 9.960 1.00 90.12 104 GLY A O 1
ATOM 733 N N . ILE A 1 105 ? -8.662 -6.138 10.554 1.00 90.12 105 ILE A N 1
ATOM 734 C CA . ILE A 1 105 ? -7.396 -5.804 9.886 1.00 90.12 105 ILE A CA 1
ATOM 735 C C . ILE A 1 105 ? -6.217 -6.551 10.532 1.00 90.12 105 ILE A C 1
ATOM 737 O O . ILE A 1 105 ? -5.436 -7.189 9.823 1.00 90.12 105 ILE A O 1
ATOM 741 N N . LEU A 1 106 ? -6.103 -6.515 11.865 1.00 93.94 106 LEU A N 1
ATOM 742 C CA . LEU A 1 106 ? -5.046 -7.221 12.598 1.00 93.94 106 LEU A CA 1
ATOM 743 C C . LEU A 1 106 ? -5.171 -8.738 12.426 1.00 93.94 106 LEU A C 1
ATOM 745 O O . LEU A 1 106 ? -4.167 -9.410 12.213 1.00 93.94 106 LEU A O 1
ATOM 749 N N . GLY A 1 107 ? -6.392 -9.276 12.462 1.00 95.81 107 GLY A N 1
ATOM 750 C CA . GLY A 1 107 ? -6.661 -10.698 12.261 1.00 95.81 107 GLY A CA 1
ATOM 751 C C . GLY A 1 107 ? -6.288 -11.176 10.859 1.00 95.81 107 GLY A C 1
ATOM 752 O O . GLY A 1 107 ? -5.667 -12.227 10.718 1.00 95.81 107 GLY A O 1
ATOM 753 N N . LEU A 1 108 ? -6.589 -10.384 9.822 1.00 94.62 108 LEU A N 1
ATOM 754 C CA . LEU A 1 108 ? -6.179 -10.688 8.450 1.00 94.62 108 LEU A CA 1
ATOM 755 C C . LEU A 1 108 ? -4.652 -10.699 8.310 1.00 94.62 108 LEU A C 1
ATOM 757 O O . LEU A 1 108 ? -4.095 -11.624 7.721 1.00 94.62 108 LEU A O 1
ATOM 761 N N . ALA A 1 109 ? -3.973 -9.695 8.867 1.00 96.06 109 ALA A N 1
ATOM 762 C CA . ALA A 1 109 ? -2.516 -9.627 8.842 1.00 96.06 109 ALA A CA 1
ATOM 763 C C . ALA A 1 109 ? -1.864 -10.757 9.655 1.00 96.06 109 ALA A C 1
ATOM 765 O O . ALA A 1 109 ? -0.868 -11.328 9.216 1.00 96.06 109 ALA A O 1
ATOM 766 N N . PHE A 1 110 ? -2.456 -11.142 10.787 1.00 97.81 110 PHE A N 1
ATOM 767 C CA . PHE A 1 110 ? -2.013 -12.283 11.586 1.00 97.81 110 PHE A CA 1
ATOM 768 C C . PHE A 1 110 ? -2.155 -13.602 10.825 1.00 97.81 110 PHE A C 1
ATOM 770 O O . PHE A 1 110 ? -1.198 -14.368 10.747 1.00 97.81 110 PHE A O 1
ATOM 777 N N . LEU A 1 111 ? -3.307 -13.846 10.191 1.00 97.94 111 LEU A N 1
ATOM 778 C CA . LEU A 1 111 ? -3.513 -15.037 9.368 1.00 97.94 111 LEU A CA 1
ATOM 779 C C . LEU A 1 111 ? -2.520 -15.085 8.199 1.00 97.94 111 LEU A C 1
ATOM 781 O O . LEU A 1 111 ? -1.929 -16.130 7.939 1.00 97.94 111 LEU A O 1
ATOM 785 N N . ALA A 1 112 ? -2.294 -13.953 7.527 1.00 96.94 112 ALA A N 1
ATOM 786 C CA . ALA A 1 112 ? -1.306 -13.857 6.458 1.00 96.94 112 ALA A CA 1
ATOM 787 C C . ALA A 1 112 ? 0.114 -14.162 6.964 1.00 96.94 112 ALA A C 1
ATOM 789 O O . ALA A 1 112 ? 0.841 -14.906 6.310 1.00 96.94 112 ALA A O 1
ATOM 790 N N . ALA A 1 113 ? 0.493 -13.650 8.140 1.00 97.44 113 ALA A N 1
ATOM 791 C CA . ALA A 1 113 ? 1.777 -13.955 8.765 1.00 97.44 113 ALA A CA 1
ATOM 792 C C . ALA A 1 113 ? 1.914 -15.449 9.103 1.00 97.44 113 ALA A C 1
ATOM 794 O O . ALA A 1 113 ? 2.962 -16.024 8.832 1.00 97.44 113 ALA A O 1
ATOM 795 N N . LEU A 1 114 ? 0.862 -16.099 9.620 1.00 98.19 114 LEU A N 1
ATOM 796 C CA . LEU A 1 114 ? 0.863 -17.544 9.891 1.00 98.19 114 LEU A CA 1
ATOM 797 C C . LEU A 1 114 ? 1.020 -18.375 8.616 1.00 98.19 114 LEU A C 1
ATOM 799 O O . LEU A 1 114 ? 1.837 -19.292 8.575 1.00 98.19 114 LEU A O 1
ATOM 803 N N . VAL A 1 115 ? 0.271 -18.044 7.561 1.00 97.88 115 VAL A N 1
ATOM 804 C CA . VAL A 1 115 ? 0.405 -18.717 6.261 1.00 97.88 115 VAL A CA 1
ATOM 805 C C . VAL A 1 115 ? 1.825 -18.547 5.727 1.00 97.88 115 VAL A C 1
ATOM 807 O O . VAL A 1 115 ? 2.441 -19.517 5.286 1.00 97.88 115 VAL A O 1
ATOM 810 N N . LEU A 1 116 ? 2.377 -17.334 5.814 1.00 96.69 116 LEU A N 1
ATOM 811 C CA . LEU A 1 116 ? 3.731 -17.059 5.349 1.00 96.69 116 LEU A CA 1
ATOM 812 C C . LEU A 1 116 ? 4.782 -17.773 6.205 1.00 96.69 116 LEU A C 1
ATOM 814 O O . LEU A 1 116 ? 5.766 -18.254 5.662 1.00 96.69 116 LEU A O 1
ATOM 818 N N . GLN A 1 117 ? 4.552 -17.937 7.508 1.00 97.38 117 GLN A N 1
ATOM 819 C CA . GLN A 1 117 ? 5.426 -18.712 8.389 1.00 97.38 117 GLN A CA 1
ATOM 820 C C . GLN A 1 117 ? 5.535 -20.183 7.960 1.00 97.38 117 GLN A C 1
ATOM 822 O O . GLN A 1 117 ? 6.593 -20.784 8.127 1.00 97.38 117 GLN A O 1
ATOM 827 N N . VAL A 1 118 ? 4.468 -20.752 7.389 1.00 98.25 118 VAL A N 1
ATOM 828 C CA . VAL A 1 118 ? 4.452 -22.133 6.879 1.00 98.25 118 VAL A CA 1
ATOM 829 C C . VAL A 1 118 ? 5.068 -22.223 5.481 1.00 98.25 118 VAL A C 1
ATOM 831 O O . VAL A 1 118 ? 5.881 -23.107 5.226 1.00 98.25 118 VAL A O 1
ATOM 834 N N . VAL A 1 119 ? 4.687 -21.323 4.569 1.00 98.19 119 VAL A N 1
ATOM 835 C CA . VAL A 1 119 ? 5.045 -21.424 3.140 1.00 98.19 119 VAL A CA 1
ATOM 836 C C . VAL A 1 119 ? 6.402 -20.789 2.820 1.00 98.19 119 VAL A C 1
ATOM 838 O O . VAL A 1 119 ? 7.125 -21.277 1.956 1.00 98.19 119 VAL A O 1
ATOM 841 N N . ALA A 1 120 ? 6.755 -19.697 3.496 1.00 97.06 120 ALA A N 1
ATOM 842 C CA . ALA A 1 120 ? 7.981 -18.935 3.273 1.00 97.06 120 ALA A CA 1
ATOM 843 C C . ALA A 1 120 ? 8.472 -18.308 4.596 1.00 97.06 120 ALA A C 1
ATOM 845 O O . ALA A 1 120 ? 8.388 -17.088 4.776 1.00 97.06 120 ALA A O 1
ATOM 846 N N . PRO A 1 121 ? 8.995 -19.115 5.540 1.00 97.00 121 PRO A N 1
ATOM 847 C CA . PRO A 1 121 ? 9.346 -18.656 6.888 1.00 97.00 121 PRO A CA 1
ATOM 848 C C . PRO A 1 121 ? 10.354 -17.502 6.890 1.00 97.00 121 PRO A C 1
ATOM 850 O O . PRO A 1 121 ? 10.291 -16.620 7.742 1.00 97.00 121 PRO A O 1
ATOM 853 N N . THR A 1 122 ? 11.246 -17.456 5.898 1.00 96.69 122 THR A N 1
ATOM 854 C CA . THR A 1 122 ? 12.214 -16.366 5.723 1.00 96.69 122 THR A CA 1
ATOM 855 C C . THR A 1 122 ? 11.580 -15.047 5.294 1.00 96.69 122 THR A C 1
ATOM 857 O O . THR A 1 122 ? 12.228 -14.023 5.431 1.00 96.69 122 THR A O 1
ATOM 860 N N . ALA A 1 123 ? 10.339 -15.036 4.802 1.00 95.88 123 ALA A N 1
ATOM 861 C CA . ALA A 1 123 ? 9.600 -13.828 4.434 1.00 95.88 123 ALA A CA 1
ATOM 862 C C . ALA A 1 123 ? 8.545 -13.431 5.482 1.00 95.88 123 ALA A C 1
ATOM 864 O O . ALA A 1 123 ? 8.049 -12.306 5.450 1.00 95.88 123 ALA A O 1
ATOM 865 N N . ALA A 1 124 ? 8.212 -14.315 6.429 1.00 96.94 124 ALA A N 1
ATOM 866 C CA . ALA A 1 124 ? 7.172 -14.086 7.436 1.00 96.94 124 ALA A CA 1
ATOM 867 C C . ALA A 1 124 ? 7.395 -12.804 8.257 1.00 96.94 124 ALA A C 1
ATOM 869 O O . ALA A 1 124 ? 6.444 -12.078 8.567 1.00 96.94 124 ALA A O 1
ATOM 870 N N . PHE A 1 125 ? 8.661 -12.471 8.532 1.00 96.56 125 PHE A N 1
ATOM 871 C CA . PHE A 1 125 ? 9.038 -11.266 9.271 1.00 96.56 125 PHE A CA 1
ATOM 872 C C . PHE A 1 125 ? 8.558 -9.966 8.598 1.00 96.56 125 PHE A C 1
ATOM 874 O O . PHE A 1 125 ? 8.317 -8.984 9.301 1.00 96.56 125 PHE A O 1
ATOM 881 N N . LEU A 1 126 ? 8.370 -9.959 7.268 1.00 96.56 126 LEU A N 1
ATOM 882 C CA . LEU A 1 126 ? 7.874 -8.799 6.515 1.00 96.56 126 LEU A CA 1
ATOM 883 C C . LEU A 1 126 ? 6.469 -8.380 6.944 1.00 96.56 126 LEU A C 1
ATOM 885 O O . LEU A 1 126 ? 6.154 -7.195 6.903 1.00 96.56 126 LEU A O 1
ATOM 889 N N . ILE A 1 127 ? 5.639 -9.334 7.376 1.00 97.19 127 ILE A N 1
ATOM 890 C CA . ILE A 1 127 ? 4.278 -9.072 7.860 1.00 97.19 127 ILE A CA 1
ATOM 891 C C . ILE A 1 127 ? 4.261 -9.003 9.389 1.00 97.19 127 ILE A C 1
ATOM 893 O O . ILE A 1 127 ? 3.599 -8.134 9.956 1.00 97.19 127 ILE A O 1
ATOM 897 N N . ALA A 1 128 ? 5.010 -9.882 10.061 1.00 97.31 128 ALA A N 1
ATOM 898 C CA . ALA A 1 128 ? 4.981 -10.000 11.516 1.00 97.31 128 ALA A CA 1
ATOM 899 C C . ALA A 1 128 ? 5.423 -8.714 12.236 1.00 97.31 128 ALA A C 1
ATOM 901 O O . ALA A 1 128 ? 4.778 -8.312 13.204 1.00 97.31 128 ALA A O 1
ATOM 902 N N . TRP A 1 129 ? 6.471 -8.031 11.757 1.00 96.81 129 TRP A N 1
ATOM 903 C CA . TRP A 1 129 ? 6.942 -6.796 12.394 1.00 96.81 129 TRP A CA 1
ATOM 904 C C . TRP A 1 129 ? 5.955 -5.629 12.247 1.00 96.81 129 TRP A C 1
ATOM 906 O O . TRP A 1 129 ? 5.572 -5.065 13.275 1.00 96.81 129 TRP A O 1
ATOM 916 N N . PRO A 1 130 ? 5.466 -5.275 11.038 1.00 96.56 130 PRO A N 1
ATOM 917 C CA . PRO A 1 130 ? 4.421 -4.261 10.903 1.00 96.56 130 PRO A CA 1
ATOM 918 C C . PRO A 1 130 ? 3.152 -4.595 11.690 1.00 96.56 130 PRO A C 1
ATOM 920 O O . PRO A 1 130 ? 2.555 -3.704 12.289 1.00 96.56 130 PRO A O 1
ATOM 923 N N . LEU A 1 131 ? 2.769 -5.876 11.744 1.00 96.69 131 LEU A N 1
ATOM 924 C CA . LEU A 1 131 ? 1.653 -6.336 12.566 1.00 96.69 131 LEU A CA 1
ATOM 925 C C . LEU A 1 131 ? 1.890 -6.073 14.056 1.00 96.69 131 LEU A C 1
ATOM 927 O O . LEU A 1 131 ? 0.986 -5.579 14.723 1.00 96.69 131 LEU A O 1
ATOM 931 N N . ALA A 1 132 ? 3.085 -6.355 14.577 1.00 96.69 132 ALA A N 1
ATOM 932 C CA . ALA A 1 132 ? 3.421 -6.081 15.972 1.00 96.69 132 ALA A CA 1
ATOM 933 C C . ALA A 1 132 ? 3.346 -4.577 16.291 1.00 96.69 132 ALA A C 1
ATOM 935 O O . ALA A 1 132 ? 2.751 -4.193 17.298 1.00 96.69 132 ALA A O 1
ATOM 936 N N . PHE A 1 133 ? 3.869 -3.717 15.408 1.00 96.38 133 PHE A N 1
ATOM 937 C CA . PHE A 1 133 ? 3.752 -2.262 15.556 1.00 96.38 133 PHE A CA 1
ATOM 938 C C . PHE A 1 133 ? 2.298 -1.784 15.503 1.00 96.38 133 PHE A C 1
ATOM 940 O O . PHE A 1 133 ? 1.894 -0.964 16.327 1.00 96.38 133 PHE A O 1
ATOM 947 N N . ALA A 1 134 ? 1.494 -2.311 14.579 1.00 94.25 134 ALA A N 1
ATOM 948 C CA . ALA A 1 134 ? 0.081 -1.968 14.474 1.00 94.25 134 ALA A CA 1
ATOM 949 C C . ALA A 1 134 ? -0.725 -2.454 15.687 1.00 94.25 134 ALA A C 1
ATOM 951 O O . ALA A 1 134 ? -1.574 -1.721 16.189 1.00 94.25 134 ALA A O 1
ATOM 952 N N . ALA A 1 135 ? -0.431 -3.648 16.207 1.00 95.00 135 ALA A N 1
ATOM 953 C CA . ALA A 1 135 ? -1.041 -4.169 17.426 1.00 95.00 135 ALA A CA 1
ATOM 954 C C . ALA A 1 135 ? -0.667 -3.320 18.650 1.00 95.00 135 ALA A C 1
ATOM 956 O O . ALA A 1 135 ? -1.537 -3.000 19.458 1.00 95.00 135 ALA A O 1
ATOM 957 N N . LEU A 1 136 ? 0.596 -2.888 18.756 1.00 95.00 136 LEU A N 1
ATOM 958 C CA . LEU A 1 136 ? 1.049 -1.970 19.802 1.00 95.00 136 LEU A CA 1
ATOM 959 C C . LEU A 1 136 ? 0.351 -0.607 19.696 1.00 95.00 136 LEU A C 1
ATOM 961 O O . LEU A 1 136 ? -0.137 -0.091 20.698 1.00 95.00 136 LEU A O 1
ATOM 965 N N . ALA A 1 137 ? 0.246 -0.042 18.491 1.00 91.69 137 ALA A N 1
ATOM 966 C CA . ALA A 1 137 ? -0.479 1.204 18.253 1.00 91.69 137 ALA A CA 1
ATOM 967 C C . ALA A 1 137 ? -1.975 1.071 18.594 1.00 91.69 137 ALA A C 1
ATOM 969 O O . ALA A 1 137 ? -2.557 1.964 19.214 1.00 91.69 137 ALA A O 1
ATOM 970 N N . GLY A 1 138 ? -2.587 -0.065 18.250 1.00 89.88 138 GLY A N 1
ATOM 971 C CA . GLY A 1 138 ? -3.941 -0.424 18.662 1.00 89.88 138 GLY A CA 1
ATOM 972 C C . GLY A 1 138 ? -4.076 -0.486 20.184 1.00 89.88 138 GLY A C 1
ATOM 973 O O . GLY A 1 138 ? -4.981 0.124 20.738 1.00 89.88 138 GLY A O 1
ATOM 974 N N . ALA A 1 139 ? -3.144 -1.133 20.887 1.00 91.31 139 ALA A N 1
ATOM 975 C CA . ALA A 1 139 ? -3.156 -1.216 22.347 1.00 91.31 139 ALA A CA 1
ATOM 976 C C . ALA A 1 139 ? -3.011 0.163 23.020 1.00 91.31 139 ALA A C 1
ATOM 978 O O . ALA A 1 139 ? -3.828 0.517 23.868 1.00 91.31 139 ALA A O 1
ATOM 979 N N . VAL A 1 140 ? -2.030 0.973 22.603 1.00 90.62 140 VAL A N 1
ATOM 980 C CA . VAL A 1 140 ? -1.768 2.318 23.158 1.00 90.62 140 VAL A CA 1
ATOM 981 C C . VAL A 1 140 ? -2.934 3.280 22.912 1.00 90.62 140 VAL A C 1
ATOM 983 O O . VAL A 1 140 ? -3.233 4.122 23.754 1.00 90.62 140 VAL A O 1
ATOM 986 N N . SER A 1 141 ? -3.617 3.150 21.773 1.00 87.81 141 SER A N 1
ATOM 987 C CA . SER A 1 141 ? -4.783 3.978 21.436 1.00 87.81 141 SER A CA 1
ATOM 988 C C . SER A 1 141 ? -6.112 3.436 21.974 1.00 87.81 141 SER A C 1
ATOM 990 O O . SER A 1 141 ? -7.163 4.006 21.668 1.00 87.81 141 SER A O 1
ATOM 992 N N . ALA A 1 142 ? -6.091 2.333 22.734 1.00 87.06 142 ALA A N 1
ATOM 993 C CA . ALA A 1 142 ? -7.282 1.586 23.141 1.00 87.06 142 ALA A CA 1
ATOM 994 C C . ALA A 1 142 ? -8.219 1.313 21.945 1.00 87.06 142 ALA A C 1
ATOM 996 O O . ALA A 1 142 ? -9.414 1.613 21.967 1.00 87.06 142 ALA A O 1
ATOM 997 N N . MET A 1 143 ? -7.640 0.808 20.854 1.00 84.69 143 MET A N 1
ATOM 998 C CA . MET A 1 143 ? -8.275 0.566 19.555 1.00 84.69 143 MET A CA 1
ATOM 999 C C . MET A 1 143 ? -8.953 1.818 18.981 1.00 84.69 143 MET A C 1
ATOM 1001 O O . MET A 1 143 ? -10.033 1.748 18.397 1.00 84.69 143 MET A O 1
ATOM 1005 N N . GLY A 1 144 ? -8.321 2.980 19.157 1.00 77.19 144 GLY A N 1
ATOM 1006 C CA . GLY A 1 144 ? -8.798 4.268 18.656 1.00 77.19 144 GLY A CA 1
ATOM 1007 C C . GLY A 1 144 ? -9.839 4.976 19.530 1.00 77.19 144 GLY A C 1
ATOM 1008 O O . GLY A 1 144 ? -10.370 6.001 19.091 1.00 77.19 144 GLY A O 1
ATOM 1009 N N . THR A 1 145 ? -10.129 4.462 20.732 1.00 78.31 145 THR A N 1
ATOM 1010 C CA . THR A 1 145 ? -11.089 5.070 21.674 1.00 78.31 145 THR A CA 1
ATOM 1011 C C . THR A 1 145 ? -10.465 6.144 22.571 1.00 78.31 145 THR A C 1
ATOM 1013 O O . THR A 1 145 ? -11.179 7.030 23.035 1.00 78.31 145 THR A O 1
ATOM 1016 N N . TRP A 1 146 ? -9.146 6.121 22.801 1.00 68.50 146 TRP A N 1
ATOM 1017 C CA . TRP A 1 146 ? -8.454 7.083 23.669 1.00 68.50 146 TRP A CA 1
ATOM 1018 C C . TRP A 1 146 ? -7.759 8.175 22.851 1.00 68.50 146 TRP A C 1
ATOM 1020 O O . TRP A 1 146 ? -6.937 7.881 21.985 1.00 68.50 146 TRP A O 1
ATOM 1030 N N . ARG A 1 147 ? -8.073 9.451 23.132 1.00 69.56 147 ARG A N 1
ATOM 1031 C CA . ARG A 1 147 ? -7.546 10.607 22.379 1.00 69.56 147 ARG A CA 1
ATOM 1032 C C . ARG A 1 147 ? -6.924 11.733 23.232 1.00 69.56 147 ARG A C 1
ATOM 1034 O O . ARG A 1 147 ? -7.191 12.902 22.950 1.00 69.56 147 ARG A O 1
ATOM 1041 N N . PRO A 1 148 ? -6.079 11.470 24.249 1.00 83.62 148 PRO A N 1
ATOM 1042 C CA . PRO A 1 148 ? -5.189 12.531 24.715 1.00 83.62 148 PRO A CA 1
ATOM 1043 C C . PRO A 1 148 ? -4.227 12.897 23.572 1.00 83.62 148 PRO A C 1
ATOM 1045 O O . PRO A 1 148 ? -3.794 12.019 22.829 1.00 83.62 148 PRO A O 1
ATOM 1048 N N . VAL A 1 149 ? -3.858 14.174 23.436 1.00 86.00 149 VAL A N 1
ATOM 1049 C CA . VAL A 1 149 ? -3.003 14.674 22.333 1.00 86.00 149 VAL A CA 1
ATOM 1050 C C . VAL A 1 149 ? -1.676 13.904 22.209 1.00 86.00 149 VAL A C 1
ATOM 1052 O O . VAL A 1 149 ? -1.149 13.744 21.111 1.00 86.00 149 VAL A O 1
ATOM 1055 N N . ALA A 1 150 ? -1.166 13.360 23.316 1.00 89.44 150 ALA A N 1
ATOM 1056 C CA . ALA A 1 150 ? 0.051 12.552 23.337 1.00 89.44 150 ALA A CA 1
ATOM 1057 C C . ALA A 1 150 ? -0.071 11.213 22.582 1.00 89.44 150 ALA A C 1
ATOM 1059 O O . ALA A 1 150 ? 0.904 10.763 21.986 1.00 89.44 150 ALA A O 1
ATOM 1060 N N . VAL A 1 151 ? -1.246 10.574 22.572 1.00 89.06 151 VAL A N 1
ATOM 1061 C CA . VAL A 1 151 ? -1.424 9.241 21.965 1.00 89.06 151 VAL A CA 1
ATOM 1062 C C . VAL A 1 151 ? -1.227 9.274 20.443 1.00 89.06 151 VAL A C 1
ATOM 1064 O O . VAL A 1 151 ? -0.412 8.491 19.957 1.00 89.06 151 VAL A O 1
ATOM 1067 N N . PRO A 1 152 ? -1.857 10.188 19.675 1.00 88.44 152 PRO A N 1
ATOM 1068 C CA . PRO A 1 152 ? -1.580 10.334 18.248 1.00 88.44 152 PRO A CA 1
ATOM 1069 C C . PRO A 1 152 ? -0.108 10.610 17.935 1.00 88.44 152 PRO A C 1
ATOM 1071 O O . PRO A 1 152 ? 0.396 10.094 16.944 1.00 88.44 152 PRO A O 1
ATOM 1074 N N . ILE A 1 153 ? 0.597 11.374 18.779 1.00 91.31 153 ILE A N 1
ATOM 1075 C CA . ILE A 1 153 ? 2.033 11.641 18.599 1.00 91.31 153 ILE A CA 1
ATOM 1076 C C . ILE A 1 153 ? 2.831 10.340 18.736 1.00 91.31 153 ILE A C 1
ATOM 1078 O O . ILE A 1 153 ? 3.628 10.015 17.860 1.00 91.31 153 ILE A O 1
ATOM 1082 N N . VAL A 1 154 ? 2.589 9.565 19.796 1.00 92.38 154 VAL A N 1
ATOM 1083 C CA . VAL A 1 154 ? 3.264 8.275 20.016 1.00 92.38 154 VAL A CA 1
ATOM 1084 C C . VAL A 1 154 ? 2.972 7.302 18.874 1.00 92.38 154 VAL A C 1
ATOM 1086 O O . VAL A 1 154 ? 3.889 6.694 18.326 1.00 92.38 154 VAL A O 1
ATOM 1089 N N . VAL A 1 155 ? 1.708 7.193 18.464 1.00 92.19 155 VAL A N 1
ATOM 1090 C CA . VAL A 1 155 ? 1.293 6.372 17.321 1.00 92.19 155 VAL A CA 1
ATOM 1091 C C . VAL A 1 155 ? 1.973 6.840 16.032 1.00 92.19 155 VAL A C 1
ATOM 1093 O O . VAL A 1 155 ? 2.438 6.005 15.262 1.00 92.19 155 VAL A O 1
ATOM 1096 N N . ALA A 1 156 ? 2.070 8.150 15.795 1.00 92.62 156 ALA A N 1
ATOM 1097 C CA . ALA A 1 156 ? 2.710 8.700 14.605 1.00 92.62 156 ALA A CA 1
ATOM 1098 C C . ALA A 1 156 ? 4.203 8.372 14.557 1.00 92.62 156 ALA A C 1
ATOM 1100 O O . ALA A 1 156 ? 4.708 8.005 13.500 1.00 92.62 156 ALA A O 1
ATOM 1101 N N . LEU A 1 157 ? 4.894 8.434 15.697 1.00 94.88 157 LEU A N 1
ATOM 1102 C CA . LEU A 1 157 ? 6.299 8.041 15.799 1.00 94.88 157 LEU A CA 1
ATOM 1103 C C . LEU A 1 157 ? 6.490 6.540 15.537 1.00 94.88 157 LEU A C 1
ATOM 1105 O O . LEU A 1 157 ? 7.377 6.166 14.768 1.00 94.88 157 LEU A O 1
ATOM 1109 N N . LEU A 1 158 ? 5.634 5.685 16.110 1.00 94.12 158 LEU A N 1
ATOM 1110 C CA . LEU A 1 158 ? 5.653 4.239 15.852 1.00 94.12 158 LEU A CA 1
ATOM 1111 C C . LEU A 1 158 ? 5.396 3.926 14.373 1.00 94.12 158 LEU A C 1
ATOM 1113 O O . LEU A 1 158 ? 6.125 3.140 13.768 1.00 94.12 158 LEU A O 1
ATOM 1117 N N . ALA A 1 159 ? 4.389 4.569 13.779 1.00 94.12 159 ALA A N 1
ATOM 1118 C CA . ALA A 1 159 ? 4.054 4.404 12.373 1.00 94.12 159 ALA A CA 1
ATOM 1119 C C . ALA A 1 159 ? 5.189 4.892 11.466 1.00 94.12 159 ALA A C 1
ATOM 1121 O O . ALA A 1 159 ? 5.532 4.193 10.521 1.00 94.12 159 ALA A O 1
ATOM 1122 N N . ALA A 1 160 ? 5.809 6.040 11.758 1.00 95.75 160 ALA A N 1
ATOM 1123 C CA . ALA A 1 160 ? 6.930 6.568 10.982 1.00 95.75 160 ALA A CA 1
ATOM 1124 C C . ALA A 1 160 ? 8.135 5.616 10.994 1.00 95.75 160 ALA A C 1
ATOM 1126 O O . ALA A 1 160 ? 8.690 5.320 9.936 1.00 95.75 160 ALA A O 1
ATOM 1127 N N . LEU A 1 161 ? 8.493 5.081 12.166 1.00 96.25 161 LEU A N 1
ATOM 1128 C CA . LEU A 1 161 ? 9.585 4.117 12.302 1.00 96.25 161 LEU A CA 1
ATOM 1129 C C . LEU A 1 161 ? 9.307 2.832 11.508 1.00 96.25 161 LEU A C 1
ATOM 1131 O O . LEU A 1 161 ? 10.145 2.378 10.727 1.00 96.25 161 LEU A O 1
ATOM 1135 N N . ALA A 1 162 ? 8.111 2.267 11.671 1.00 96.56 162 ALA A N 1
ATOM 1136 C CA . ALA A 1 162 ? 7.716 1.050 10.975 1.00 96.56 162 ALA A CA 1
ATOM 1137 C C . ALA A 1 162 ? 7.574 1.271 9.458 1.00 96.56 162 ALA A C 1
ATOM 1139 O O . ALA A 1 162 ? 7.982 0.420 8.670 1.00 96.56 162 ALA A O 1
ATOM 1140 N N . LEU A 1 163 ? 7.059 2.425 9.025 1.00 96.12 163 LEU A N 1
ATOM 1141 C CA . LEU A 1 163 ? 6.974 2.791 7.612 1.00 96.12 163 LEU A CA 1
ATOM 1142 C C . LEU A 1 163 ? 8.351 2.946 6.992 1.00 96.12 163 LEU A C 1
ATOM 1144 O O . LEU A 1 163 ? 8.559 2.440 5.898 1.00 96.12 163 LEU A O 1
ATOM 1148 N N . GLN A 1 164 ? 9.299 3.592 7.670 1.00 96.44 164 GLN A N 1
ATOM 1149 C CA . GLN A 1 164 ? 10.658 3.709 7.149 1.00 96.44 164 GLN A CA 1
ATOM 1150 C C . GLN A 1 164 ? 11.280 2.330 6.904 1.00 96.44 164 GLN A C 1
ATOM 1152 O O . GLN A 1 164 ? 11.923 2.111 5.875 1.00 96.44 164 GLN A O 1
ATOM 1157 N N . TRP A 1 165 ? 11.030 1.378 7.804 1.00 96.69 165 TRP A N 1
ATOM 1158 C CA . TRP A 1 165 ? 11.442 -0.009 7.621 1.00 96.69 165 TRP A CA 1
ATOM 1159 C C . TRP A 1 165 ? 10.743 -0.663 6.416 1.00 96.69 165 TRP A C 1
ATOM 1161 O O . TRP A 1 165 ? 11.423 -1.124 5.502 1.00 96.69 165 TRP A O 1
ATOM 1171 N N . VAL A 1 166 ? 9.404 -0.629 6.346 1.00 96.81 166 VAL A N 1
ATOM 1172 C CA . VAL A 1 166 ? 8.615 -1.213 5.238 1.00 96.81 166 VAL A CA 1
ATOM 1173 C C . VAL A 1 166 ? 9.012 -0.617 3.883 1.00 96.81 166 VAL A C 1
ATOM 1175 O O . VAL A 1 166 ? 9.202 -1.350 2.913 1.00 96.81 166 VAL A O 1
ATOM 1178 N N . LEU A 1 167 ? 9.167 0.705 3.808 1.00 95.12 167 LEU A N 1
ATOM 1179 C CA . LEU A 1 167 ? 9.490 1.417 2.573 1.00 95.12 167 LEU A CA 1
ATOM 1180 C C . LEU A 1 167 ? 10.922 1.154 2.102 1.00 95.12 167 LEU A C 1
ATOM 1182 O O . LEU A 1 167 ? 11.159 1.141 0.898 1.00 95.12 167 LEU A O 1
ATOM 1186 N N . SER A 1 168 ? 11.855 0.860 3.014 1.00 95.50 168 SER A N 1
ATOM 1187 C CA . SER A 1 168 ? 13.207 0.426 2.638 1.00 95.50 168 SER A CA 1
ATOM 1188 C C . SER A 1 168 ? 13.176 -0.901 1.867 1.00 95.50 168 SER A C 1
ATOM 1190 O O . SER A 1 168 ? 13.858 -1.043 0.851 1.00 95.50 168 SER A O 1
ATOM 1192 N N . PHE A 1 169 ? 12.329 -1.853 2.283 1.00 95.75 169 PHE A N 1
ATOM 1193 C CA . PHE A 1 169 ? 12.104 -3.090 1.524 1.00 95.75 169 PHE A CA 1
ATOM 1194 C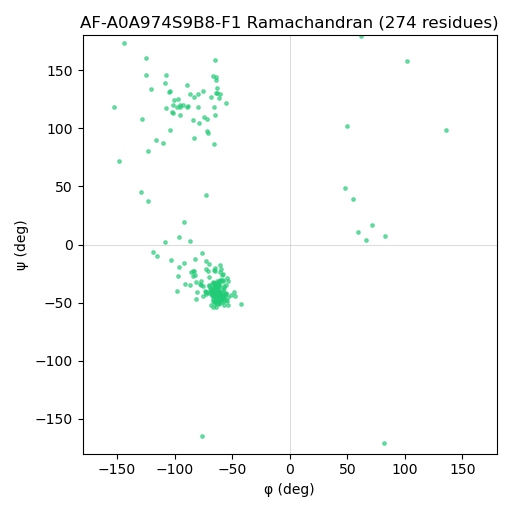 C . PHE A 1 169 ? 11.344 -2.838 0.225 1.00 95.75 169 PHE A C 1
ATOM 1196 O O . PHE A 1 169 ? 11.723 -3.389 -0.804 1.00 95.75 169 PHE A O 1
ATOM 1203 N N . ALA A 1 170 ? 10.313 -1.988 0.248 1.00 94.88 170 ALA A N 1
ATOM 1204 C CA . ALA A 1 170 ? 9.547 -1.645 -0.949 1.00 94.88 170 ALA A CA 1
ATOM 1205 C C . ALA A 1 170 ? 10.441 -1.050 -2.049 1.00 94.88 170 ALA A C 1
ATOM 1207 O O . ALA A 1 170 ? 10.294 -1.409 -3.218 1.00 94.88 170 ALA A O 1
ATOM 1208 N N . HIS A 1 171 ? 11.384 -0.186 -1.665 1.00 94.50 171 HIS A N 1
ATOM 1209 C CA . HIS A 1 171 ? 12.376 0.406 -2.558 1.00 94.50 171 HIS A CA 1
ATOM 1210 C C . HIS A 1 171 ? 13.318 -0.653 -3.144 1.00 94.50 171 HIS A C 1
ATOM 1212 O O . HIS A 1 171 ? 13.472 -0.758 -4.362 1.00 94.50 171 HIS A O 1
ATOM 1218 N N . GLY A 1 172 ? 13.903 -1.496 -2.286 1.00 94.25 172 GLY A N 1
ATOM 1219 C CA . GLY A 1 172 ? 14.806 -2.564 -2.722 1.00 94.25 172 GLY A CA 1
ATOM 1220 C C . GLY A 1 172 ? 14.126 -3.572 -3.651 1.00 94.25 172 GLY A C 1
ATOM 1221 O O . GLY A 1 172 ? 14.680 -3.937 -4.687 1.00 94.25 172 GLY A O 1
ATOM 1222 N N . VAL A 1 173 ? 12.895 -3.975 -3.325 1.00 93.56 173 VAL A N 1
ATOM 1223 C CA . VAL A 1 173 ? 12.098 -4.880 -4.158 1.00 93.56 173 VAL A CA 1
ATOM 1224 C C . VAL A 1 173 ? 11.721 -4.226 -5.482 1.00 93.56 173 VAL A C 1
ATOM 1226 O O . VAL A 1 173 ? 11.810 -4.894 -6.502 1.00 93.56 173 VAL A O 1
ATOM 1229 N N . PHE A 1 174 ? 11.372 -2.938 -5.508 1.00 90.75 174 PHE A N 1
ATOM 1230 C CA . PHE A 1 174 ? 11.071 -2.238 -6.760 1.00 90.75 174 PHE A CA 1
ATOM 1231 C C . PHE A 1 174 ? 12.256 -2.203 -7.729 1.00 90.75 174 PHE A C 1
ATOM 1233 O O . PHE A 1 174 ? 12.083 -2.375 -8.937 1.00 90.75 174 PHE A O 1
ATOM 1240 N N . ILE A 1 175 ? 13.458 -1.963 -7.203 1.00 90.75 175 ILE A N 1
ATOM 1241 C CA . ILE A 1 175 ? 14.679 -1.920 -8.012 1.00 90.75 175 ILE A CA 1
ATOM 1242 C C . ILE A 1 175 ? 15.080 -3.331 -8.458 1.00 90.75 175 ILE A C 1
ATOM 1244 O O . ILE A 1 175 ? 15.512 -3.512 -9.593 1.00 90.75 175 ILE A O 1
ATOM 1248 N N . GLY A 1 176 ? 14.955 -4.324 -7.574 1.00 90.12 176 GLY A N 1
ATOM 1249 C CA . GLY A 1 176 ? 15.403 -5.691 -7.844 1.00 90.12 176 GLY A CA 1
ATOM 1250 C C . GLY A 1 176 ? 14.422 -6.526 -8.667 1.00 90.12 176 GLY A C 1
ATOM 1251 O O . GLY A 1 176 ? 14.839 -7.389 -9.436 1.00 90.12 176 GLY A O 1
ATOM 1252 N N . ILE A 1 177 ? 13.123 -6.286 -8.504 1.00 87.19 177 ILE A N 1
ATOM 1253 C CA . ILE A 1 177 ? 12.040 -7.070 -9.090 1.00 87.19 177 ILE A CA 1
ATOM 1254 C C . ILE A 1 177 ? 11.110 -6.090 -9.805 1.00 87.19 177 ILE A C 1
ATOM 1256 O O . ILE A 1 177 ? 10.360 -5.348 -9.175 1.00 87.19 177 ILE A O 1
ATOM 1260 N N . ASP A 1 178 ? 11.133 -6.103 -11.138 1.00 87.75 178 ASP A N 1
ATOM 1261 C CA . ASP A 1 178 ? 10.311 -5.235 -11.995 1.00 87.75 178 ASP A CA 1
ATOM 1262 C C . ASP A 1 178 ? 8.810 -5.627 -12.011 1.00 87.75 178 ASP A C 1
ATOM 1264 O O . ASP A 1 178 ? 8.146 -5.673 -13.050 1.00 87.75 178 ASP A O 1
ATOM 1268 N N . LEU A 1 179 ? 8.258 -5.949 -10.841 1.00 89.88 179 LEU A N 1
ATOM 1269 C CA . LEU A 1 179 ? 6.900 -6.430 -10.634 1.00 89.88 179 LEU A CA 1
ATOM 1270 C C . LEU A 1 179 ? 6.129 -5.407 -9.800 1.00 89.88 179 LEU A C 1
ATOM 1272 O O . LEU A 1 179 ? 6.108 -5.457 -8.575 1.00 89.88 179 LEU A O 1
ATOM 1276 N N . VAL A 1 180 ? 5.482 -4.450 -10.465 1.00 90.31 180 VAL A N 1
ATOM 1277 C CA . VAL A 1 180 ? 4.780 -3.337 -9.797 1.00 90.31 180 VAL A CA 1
ATOM 1278 C C . VAL A 1 180 ? 3.650 -3.820 -8.875 1.00 90.31 180 VAL A C 1
ATOM 1280 O O . VAL A 1 180 ? 3.254 -3.137 -7.935 1.00 90.31 180 VAL A O 1
ATOM 1283 N N . GLU A 1 181 ? 3.127 -5.012 -9.131 1.00 89.12 181 GLU A N 1
ATOM 1284 C CA . GLU A 1 181 ? 2.071 -5.665 -8.370 1.00 89.12 181 GLU A CA 1
ATOM 1285 C C . GLU A 1 181 ? 2.511 -5.981 -6.943 1.00 89.12 181 GLU A C 1
ATOM 1287 O O . GLU A 1 181 ? 1.700 -5.863 -6.025 1.00 89.12 181 GLU A O 1
ATOM 1292 N N . ILE A 1 182 ? 3.790 -6.315 -6.736 1.00 92.44 182 ILE A N 1
ATOM 1293 C CA . ILE A 1 182 ? 4.313 -6.631 -5.403 1.00 92.44 182 ILE A CA 1
ATOM 1294 C C . ILE A 1 182 ? 4.269 -5.410 -4.478 1.00 92.44 182 ILE A C 1
ATOM 1296 O O . ILE A 1 182 ?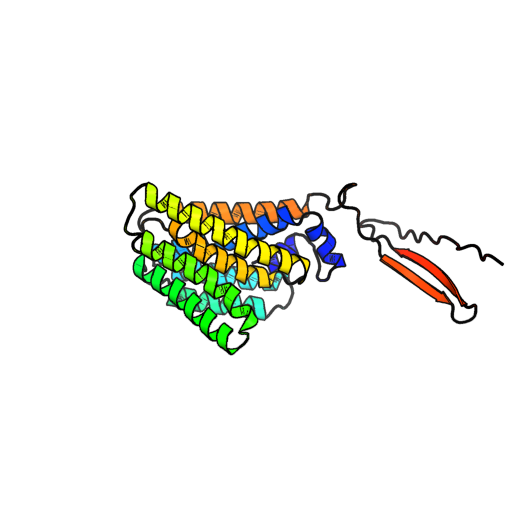 4.129 -5.556 -3.267 1.00 92.44 182 ILE A O 1
ATOM 1300 N N . GLN A 1 183 ? 4.244 -4.199 -5.045 1.00 93.25 183 GLN A N 1
ATOM 1301 C CA . GLN A 1 183 ? 4.089 -2.962 -4.281 1.00 93.25 183 GLN A CA 1
ATOM 1302 C C . GLN A 1 183 ? 2.733 -2.869 -3.583 1.00 93.25 183 GLN A C 1
ATOM 1304 O O . GLN A 1 183 ? 2.605 -2.147 -2.597 1.00 93.25 183 GLN A O 1
ATOM 1309 N N . ALA A 1 184 ? 1.724 -3.629 -4.027 1.00 92.12 184 ALA A N 1
ATOM 1310 C CA . ALA A 1 184 ? 0.439 -3.703 -3.335 1.00 92.12 184 ALA A CA 1
ATOM 1311 C C . ALA A 1 184 ? 0.581 -4.298 -1.929 1.00 92.12 184 ALA A C 1
ATOM 1313 O O . ALA A 1 184 ? -0.110 -3.846 -1.016 1.00 92.12 184 ALA A O 1
ATOM 1314 N N . LEU A 1 185 ? 1.509 -5.246 -1.737 1.00 94.19 185 LEU A N 1
ATOM 1315 C CA . LEU A 1 185 ? 1.829 -5.796 -0.421 1.00 94.19 185 LEU A CA 1
ATOM 1316 C C . LEU A 1 185 ? 2.358 -4.697 0.504 1.00 94.19 185 LEU A C 1
ATOM 1318 O O . LEU A 1 185 ? 1.840 -4.519 1.602 1.00 94.19 185 LEU A O 1
ATOM 1322 N N . PHE A 1 186 ? 3.346 -3.927 0.047 1.00 95.56 186 PHE A N 1
ATOM 1323 C CA . PHE A 1 186 ? 3.942 -2.857 0.849 1.00 95.56 186 PHE A CA 1
ATOM 1324 C C . PHE A 1 186 ? 2.944 -1.746 1.160 1.00 95.56 186 PHE A C 1
ATOM 1326 O O . PHE A 1 186 ? 2.910 -1.261 2.283 1.00 95.56 186 PHE A O 1
ATOM 1333 N N . VAL A 1 187 ? 2.064 -1.405 0.219 1.00 94.69 187 VAL A N 1
ATOM 1334 C CA . VAL A 1 187 ? 0.970 -0.459 0.464 1.00 94.69 187 VAL A CA 1
ATOM 1335 C C . VAL A 1 187 ? -0.016 -0.986 1.504 1.00 94.69 187 VAL A C 1
ATOM 1337 O O . VAL A 1 187 ? -0.450 -0.223 2.365 1.00 94.69 187 VAL A O 1
ATOM 1340 N N . TRP A 1 188 ? -0.366 -2.273 1.460 1.00 94.19 188 TRP A N 1
ATOM 1341 C CA . TRP A 1 188 ? -1.221 -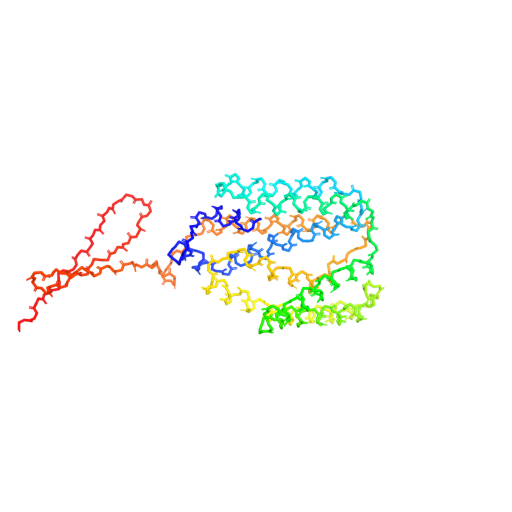2.886 2.476 1.00 94.19 188 TRP A CA 1
ATOM 1342 C C . TRP A 1 188 ? -0.559 -2.866 3.862 1.00 94.19 188 TRP A C 1
ATOM 1344 O O . TRP A 1 188 ? -1.205 -2.475 4.834 1.00 94.19 188 TRP A O 1
ATOM 1354 N N . LEU A 1 189 ? 0.739 -3.177 3.950 1.00 95.75 189 LEU A N 1
ATOM 1355 C CA . LEU A 1 189 ? 1.515 -3.063 5.191 1.00 95.75 189 LEU A CA 1
ATOM 1356 C C . LEU A 1 189 ? 1.608 -1.611 5.684 1.00 95.75 189 LEU A C 1
ATOM 1358 O O . LEU A 1 189 ? 1.455 -1.349 6.874 1.00 95.75 189 LEU A O 1
ATOM 1362 N N . SER A 1 190 ? 1.798 -0.642 4.788 1.00 94.88 190 SER A N 1
ATOM 1363 C CA . SER A 1 190 ? 1.773 0.779 5.143 1.00 94.88 190 SER A CA 1
ATOM 1364 C C . SER A 1 190 ? 0.405 1.210 5.664 1.00 94.88 190 SER A C 1
ATOM 1366 O O . SER A 1 190 ? 0.327 1.947 6.643 1.00 94.88 190 SER A O 1
ATOM 1368 N N . ALA A 1 191 ? -0.683 0.737 5.057 1.00 91.56 191 ALA A N 1
ATOM 1369 C CA . ALA A 1 191 ? -2.031 1.042 5.520 1.00 91.56 191 ALA A CA 1
ATOM 1370 C C . ALA A 1 191 ? -2.327 0.434 6.894 1.00 91.56 191 ALA A C 1
ATOM 1372 O O . ALA A 1 191 ? -2.959 1.098 7.708 1.00 91.56 191 ALA A O 1
ATOM 1373 N N . LEU A 1 192 ? -1.827 -0.773 7.178 1.00 92.25 192 LEU A N 1
ATOM 1374 C CA . LEU A 1 192 ? -1.901 -1.394 8.503 1.00 92.25 192 LEU A CA 1
ATOM 1375 C C . LEU A 1 192 ? -1.286 -0.488 9.587 1.00 92.25 192 LEU A C 1
ATOM 1377 O O . LEU A 1 192 ? -1.860 -0.334 10.662 1.00 92.25 192 LEU A O 1
ATOM 1381 N N . LEU A 1 193 ? -0.153 0.151 9.280 1.00 93.31 193 LEU A N 1
ATOM 1382 C CA . LEU A 1 193 ? 0.559 1.061 10.185 1.00 93.31 193 LEU A CA 1
ATOM 1383 C C . LEU A 1 193 ? -0.088 2.448 10.291 1.00 93.31 193 LEU A C 1
ATOM 1385 O O . LEU A 1 193 ? -0.056 3.069 11.350 1.00 93.31 193 LEU A O 1
ATOM 1389 N N . LEU A 1 194 ? -0.662 2.943 9.195 1.00 89.94 194 LEU A N 1
ATOM 1390 C CA . LEU A 1 194 ? -1.281 4.268 9.119 1.00 89.94 194 LEU A CA 1
ATOM 1391 C C . LEU A 1 194 ? -2.725 4.296 9.623 1.00 89.94 194 LEU A C 1
ATOM 1393 O O . LEU A 1 194 ? -3.210 5.357 10.011 1.00 89.94 194 LEU A O 1
ATOM 1397 N N . TRP A 1 195 ? -3.408 3.152 9.632 1.00 85.81 195 TRP A N 1
ATOM 1398 C CA . TRP A 1 195 ? -4.783 3.006 10.106 1.00 85.81 195 TRP A CA 1
ATOM 1399 C C . TRP A 1 195 ? -5.096 3.767 11.411 1.00 85.81 195 TRP A C 1
ATOM 1401 O O . TRP A 1 195 ? -6.040 4.560 11.397 1.00 85.81 195 TRP A O 1
ATOM 1411 N N . PRO A 1 196 ? -4.314 3.623 12.506 1.00 81.69 196 PRO A N 1
ATOM 1412 C CA . PRO A 1 196 ? -4.565 4.334 13.767 1.00 81.69 196 PRO A CA 1
ATOM 1413 C C . PRO A 1 196 ? -4.522 5.869 13.691 1.00 81.69 196 PRO A C 1
ATOM 1415 O O . PRO A 1 196 ? -4.968 6.528 14.626 1.00 81.69 196 PRO A O 1
ATOM 1418 N N . LEU A 1 197 ? -3.936 6.447 12.640 1.00 82.88 197 LEU A N 1
ATOM 1419 C CA . LEU A 1 197 ? -3.828 7.900 12.465 1.00 82.88 197 LEU A CA 1
ATOM 1420 C C . LEU A 1 197 ? -4.941 8.473 11.589 1.00 82.88 197 LEU A C 1
ATOM 1422 O O . LEU A 1 197 ? -5.152 9.683 11.585 1.00 82.88 197 LEU A O 1
ATOM 1426 N N . ILE A 1 198 ? -5.597 7.621 10.798 1.00 78.69 198 ILE A N 1
ATOM 1427 C CA . ILE A 1 198 ? -6.505 8.048 9.728 1.00 78.69 198 ILE A CA 1
ATOM 1428 C C . ILE A 1 198 ? -7.948 7.614 10.007 1.00 78.69 198 ILE A C 1
ATOM 1430 O O . ILE A 1 198 ? -8.871 8.066 9.324 1.00 78.69 198 ILE A O 1
ATOM 1434 N N . HIS A 1 199 ? -8.182 6.770 11.017 1.00 72.25 199 HIS A N 1
ATOM 1435 C CA . HIS A 1 199 ? -9.543 6.468 11.442 1.00 72.25 199 HIS A CA 1
ATOM 1436 C C . HIS A 1 199 ? -10.226 7.759 11.911 1.00 72.25 199 HIS A C 1
ATOM 1438 O O . HIS A 1 199 ? -9.698 8.538 12.700 1.00 72.25 199 HIS A O 1
ATOM 1444 N N . ALA A 1 200 ? -11.416 7.994 11.386 1.00 63.59 200 ALA A N 1
ATOM 1445 C CA . ALA A 1 200 ? -12.218 9.160 11.702 1.00 63.59 200 ALA A CA 1
ATOM 1446 C C . ALA A 1 200 ? -13.586 8.709 12.189 1.00 63.59 200 ALA A C 1
ATOM 1448 O O . ALA A 1 200 ? -13.997 7.569 11.942 1.00 63.59 200 ALA A O 1
ATOM 1449 N N . ASP A 1 201 ? -14.279 9.602 12.889 1.00 66.75 201 ASP A N 1
ATOM 1450 C CA . ASP A 1 201 ? -15.579 9.269 13.446 1.00 66.75 201 ASP A CA 1
ATOM 1451 C C . ASP A 1 201 ? -16.594 8.966 12.326 1.00 66.75 201 ASP A C 1
ATOM 1453 O O . ASP A 1 201 ? -16.567 9.618 11.277 1.00 66.75 201 ASP A O 1
ATOM 1457 N N . PRO A 1 202 ? -17.485 7.969 12.509 1.00 60.78 202 PRO A N 1
ATOM 1458 C CA . PRO A 1 202 ? -18.356 7.459 11.443 1.00 60.78 202 PRO A CA 1
ATOM 1459 C C . PRO A 1 202 ? -19.260 8.515 10.793 1.00 60.78 202 PRO A C 1
ATOM 1461 O O . PRO A 1 202 ? -19.673 8.357 9.642 1.00 60.78 202 PRO A O 1
ATOM 1464 N N . GLU A 1 203 ? -19.572 9.583 11.528 1.00 63.88 203 GLU A N 1
ATOM 1465 C CA . GLU A 1 203 ? -20.425 10.681 11.069 1.00 63.88 203 GLU A CA 1
ATOM 1466 C C . GLU A 1 203 ? -19.670 11.723 10.226 1.00 63.88 203 GLU A C 1
ATOM 1468 O O . GLU A 1 203 ? -20.285 12.538 9.534 1.00 63.88 203 GLU A O 1
ATOM 1473 N N . GLU A 1 204 ? -18.335 11.690 10.207 1.00 69.19 204 GLU A N 1
ATOM 1474 C CA . GLU A 1 204 ? -17.544 12.690 9.503 1.00 69.19 204 GLU A CA 1
ATOM 1475 C C . GLU A 1 204 ? -17.420 12.354 8.005 1.00 69.19 204 GLU A C 1
ATOM 1477 O O . GLU A 1 204 ? -17.017 11.267 7.588 1.00 69.19 204 GLU A O 1
ATOM 1482 N N . THR A 1 205 ? -17.759 13.314 7.136 1.00 66.38 205 THR A N 1
ATOM 1483 C CA . THR A 1 205 ? -17.665 13.132 5.669 1.00 66.38 205 THR A CA 1
ATOM 1484 C C . THR A 1 205 ? -16.250 13.396 5.136 1.00 66.38 205 THR A C 1
ATOM 1486 O O . THR A 1 205 ? -15.859 12.864 4.092 1.00 66.38 205 THR A O 1
ATOM 1489 N N . ARG A 1 206 ? -15.459 14.167 5.892 1.00 76.06 206 ARG A N 1
ATOM 1490 C CA . ARG A 1 206 ? -14.070 14.565 5.617 1.00 76.06 206 ARG A CA 1
ATOM 1491 C C . ARG A 1 206 ? -13.121 13.422 5.201 1.00 76.06 206 ARG A C 1
ATOM 1493 O O . ARG A 1 206 ? -12.371 13.631 4.247 1.00 76.06 206 ARG A O 1
ATOM 1500 N N . PRO A 1 207 ? -13.168 12.213 5.792 1.00 77.88 207 PRO A N 1
ATOM 1501 C CA . PRO A 1 207 ? -12.209 11.137 5.510 1.00 77.88 207 PRO A CA 1
ATOM 1502 C C . PRO A 1 207 ? -12.296 10.633 4.072 1.00 77.88 207 PRO A C 1
ATOM 1504 O O . PRO A 1 207 ? -11.282 10.355 3.436 1.00 77.88 207 PRO A O 1
ATOM 1507 N N . ARG A 1 208 ? -13.512 10.582 3.512 1.00 81.56 208 ARG A N 1
ATOM 1508 C CA . ARG A 1 208 ? -13.722 10.180 2.117 1.00 81.56 208 ARG A CA 1
ATOM 1509 C C . ARG A 1 208 ? -13.146 11.211 1.153 1.00 81.56 208 ARG A C 1
ATOM 1511 O O . ARG A 1 208 ? -12.528 10.834 0.163 1.00 81.56 208 ARG A O 1
ATOM 1518 N N . THR A 1 209 ? -13.362 12.496 1.421 1.00 85.75 209 THR A N 1
ATOM 1519 C CA . THR A 1 209 ? -12.817 13.571 0.585 1.00 85.75 209 THR A CA 1
ATOM 1520 C C . THR A 1 209 ? -11.294 13.561 0.634 1.00 85.75 209 THR A C 1
ATOM 1522 O O . THR A 1 209 ? -10.663 13.626 -0.413 1.00 85.75 209 THR A O 1
ATOM 1525 N N . VAL A 1 210 ? -10.704 13.379 1.820 1.00 87.81 210 VAL A N 1
ATOM 1526 C CA . VAL A 1 210 ? -9.249 13.226 1.979 1.00 87.81 210 VAL A CA 1
ATOM 1527 C C . VAL A 1 210 ? -8.738 12.019 1.192 1.00 87.81 210 VAL A C 1
ATOM 1529 O O . VAL A 1 210 ? -7.793 12.164 0.424 1.00 87.81 210 VAL A O 1
ATOM 1532 N N . ALA A 1 211 ? -9.393 10.859 1.293 1.00 88.31 211 ALA A N 1
ATOM 1533 C CA . ALA A 1 211 ? -9.017 9.670 0.530 1.00 88.31 211 ALA A CA 1
ATOM 1534 C C . ALA A 1 211 ? -9.045 9.908 -0.990 1.00 88.31 211 ALA A C 1
ATOM 1536 O O . ALA A 1 211 ? -8.113 9.529 -1.696 1.00 88.31 211 ALA A O 1
ATOM 1537 N N . LEU A 1 212 ? -10.092 10.575 -1.491 1.00 89.88 212 LEU A N 1
ATOM 1538 C CA . LEU A 1 212 ? -10.211 10.931 -2.906 1.00 89.88 212 LEU A CA 1
ATOM 1539 C C . LEU A 1 212 ? -9.147 11.943 -3.342 1.00 89.88 212 LEU A C 1
ATOM 1541 O O . LEU A 1 212 ? -8.608 11.799 -4.435 1.00 89.88 212 LEU A O 1
ATOM 1545 N N . ILE A 1 213 ? -8.814 12.925 -2.500 1.00 92.62 213 ILE A N 1
ATOM 1546 C CA . ILE A 1 213 ? -7.730 13.880 -2.764 1.00 92.62 213 ILE A CA 1
ATOM 1547 C C . ILE A 1 213 ? -6.392 13.145 -2.842 1.00 92.62 213 ILE A C 1
ATOM 1549 O O . ILE A 1 213 ? -5.669 13.323 -3.815 1.00 92.62 213 ILE A O 1
ATOM 1553 N N . VAL A 1 214 ? -6.075 12.282 -1.872 1.00 93.31 214 VAL A N 1
ATOM 1554 C CA . VAL A 1 214 ? -4.830 11.493 -1.866 1.00 93.31 214 VAL A CA 1
ATOM 1555 C C . VAL A 1 214 ? -4.745 10.604 -3.108 1.00 93.31 214 VAL A C 1
ATOM 1557 O O . VAL A 1 214 ? -3.709 10.568 -3.771 1.00 93.31 214 VAL A O 1
ATOM 1560 N N . LEU A 1 215 ? -5.849 9.947 -3.477 1.00 92.62 215 LEU A N 1
ATOM 1561 C CA . LEU A 1 215 ? -5.933 9.128 -4.684 1.00 92.62 215 LEU A CA 1
ATOM 1562 C C . LEU A 1 215 ? -5.703 9.964 -5.955 1.00 92.62 215 LEU A C 1
ATOM 1564 O O . LEU A 1 215 ? -4.921 9.568 -6.820 1.00 92.62 215 LEU A O 1
ATOM 1568 N N . ALA A 1 216 ? -6.351 11.128 -6.061 1.00 93.56 216 ALA A N 1
ATOM 1569 C CA . ALA A 1 216 ? -6.204 12.041 -7.191 1.00 93.56 216 ALA A CA 1
ATOM 1570 C C . ALA A 1 216 ? -4.777 12.593 -7.301 1.00 93.56 216 ALA A C 1
ATOM 1572 O O . ALA A 1 216 ? -4.214 12.612 -8.393 1.00 93.56 216 ALA A O 1
ATOM 1573 N N . VAL A 1 217 ? -4.165 12.974 -6.176 1.00 96.06 217 VAL A N 1
ATOM 1574 C CA . VAL A 1 217 ? -2.763 13.407 -6.109 1.00 96.06 217 VAL A CA 1
ATOM 1575 C C . VAL A 1 217 ? -1.838 12.277 -6.558 1.00 96.06 217 VAL A C 1
ATOM 1577 O O . VAL A 1 217 ? -0.972 12.511 -7.396 1.00 96.06 217 VAL A O 1
ATOM 1580 N N . GLY A 1 218 ? -2.058 11.042 -6.098 1.00 94.56 218 GLY A N 1
ATOM 1581 C CA . GLY A 1 218 ? -1.301 9.875 -6.558 1.00 94.56 218 GLY A CA 1
ATOM 1582 C C . GLY A 1 218 ? -1.336 9.721 -8.082 1.00 94.56 218 GLY A C 1
ATOM 1583 O O . GLY A 1 218 ? -0.288 9.609 -8.717 1.00 94.56 218 GLY A O 1
ATOM 1584 N N . PHE A 1 219 ? -2.521 9.805 -8.697 1.00 94.38 219 PHE A N 1
ATOM 1585 C CA . PHE A 1 219 ? -2.654 9.776 -10.160 1.00 94.38 219 PHE A CA 1
ATOM 1586 C C . PHE A 1 219 ? -2.056 11.007 -10.857 1.00 94.38 219 PHE A C 1
ATOM 1588 O O . PHE A 1 219 ? -1.524 10.876 -11.960 1.00 94.38 219 PHE A O 1
ATOM 1595 N N . ALA A 1 220 ? -2.077 12.184 -10.230 1.00 95.44 220 ALA A N 1
ATOM 1596 C CA . ALA A 1 220 ? -1.392 13.361 -10.757 1.00 95.44 220 ALA A CA 1
ATOM 1597 C C . ALA A 1 220 ? 0.128 13.134 -10.826 1.00 95.44 220 ALA A C 1
ATOM 1599 O O . ALA A 1 220 ? 0.741 13.452 -11.844 1.00 95.44 220 ALA A O 1
ATOM 1600 N N . PHE A 1 221 ? 0.729 12.494 -9.815 1.00 95.81 221 PHE A N 1
ATOM 1601 C CA . PHE A 1 221 ? 2.139 12.090 -9.860 1.00 95.81 221 PHE A CA 1
ATOM 1602 C C . PHE A 1 221 ? 2.416 11.028 -10.935 1.00 95.81 221 PHE A C 1
ATOM 1604 O O . PHE A 1 221 ? 3.448 11.108 -11.599 1.00 95.81 221 PHE A O 1
ATOM 1611 N N . VAL A 1 222 ? 1.492 10.090 -11.191 1.00 93.94 222 VAL A N 1
ATOM 1612 C CA . VAL A 1 222 ? 1.598 9.173 -12.348 1.00 93.94 222 VAL A CA 1
ATOM 1613 C C . VAL A 1 222 ? 1.685 9.964 -13.660 1.00 93.94 222 VAL A C 1
ATOM 1615 O O . VAL A 1 222 ? 2.547 9.691 -14.497 1.00 93.94 222 VAL A O 1
ATOM 1618 N N . GLY A 1 223 ? 0.825 10.973 -13.829 1.00 93.56 223 GLY A N 1
ATOM 1619 C CA . GLY A 1 223 ? 0.869 11.880 -14.978 1.00 93.56 223 GLY A CA 1
ATOM 1620 C C . GLY A 1 223 ? 2.171 12.684 -15.044 1.00 93.56 223 GLY A C 1
ATOM 1621 O O . GLY A 1 223 ? 2.746 12.838 -16.119 1.00 93.56 223 GLY A O 1
ATOM 1622 N N . LEU A 1 224 ? 2.688 13.129 -13.898 1.00 94.69 224 LEU A N 1
ATOM 1623 C CA . LEU A 1 224 ? 3.944 13.871 -13.813 1.00 94.69 224 LEU A CA 1
ATOM 1624 C C . LEU A 1 224 ? 5.143 13.024 -14.272 1.00 94.69 224 LEU A C 1
ATOM 1626 O O . LEU A 1 224 ? 5.953 13.484 -15.075 1.00 94.69 224 LEU A O 1
ATOM 1630 N N . VAL A 1 225 ? 5.216 11.760 -13.842 1.00 93.62 225 VAL A N 1
ATOM 1631 C CA . VAL A 1 225 ? 6.251 10.800 -14.273 1.00 93.62 225 VAL A CA 1
ATOM 1632 C C . VAL A 1 225 ? 6.224 10.580 -15.790 1.00 93.62 225 VAL A C 1
ATOM 1634 O O . VAL A 1 225 ? 7.267 10.346 -16.398 1.00 93.62 225 VAL A O 1
ATOM 1637 N N . ARG A 1 226 ? 5.051 10.684 -16.427 1.00 91.94 226 ARG A N 1
ATOM 1638 C CA . ARG A 1 226 ? 4.917 10.564 -17.886 1.00 91.94 226 ARG A CA 1
ATOM 1639 C C . ARG A 1 226 ? 5.523 11.751 -18.640 1.00 91.94 226 ARG A C 1
ATOM 1641 O O . ARG A 1 226 ? 6.024 11.549 -19.747 1.00 91.94 226 ARG A O 1
ATOM 1648 N N . VAL A 1 227 ? 5.421 12.963 -18.090 1.00 93.06 227 VAL A N 1
ATOM 1649 C CA . VAL A 1 227 ? 5.788 14.210 -18.788 1.00 93.06 227 VAL A CA 1
ATOM 1650 C C . VAL A 1 227 ? 7.187 14.713 -18.450 1.00 93.06 227 VAL A C 1
ATOM 1652 O O . VAL A 1 227 ? 7.799 15.377 -19.285 1.00 93.06 227 VAL A O 1
ATOM 1655 N N . ILE A 1 228 ? 7.717 14.395 -17.265 1.00 91.38 228 ILE A N 1
ATOM 1656 C CA . ILE A 1 228 ? 9.085 14.769 -16.895 1.00 91.38 228 ILE A CA 1
ATOM 1657 C C . ILE A 1 228 ? 10.075 13.967 -17.752 1.00 91.38 228 ILE A C 1
ATOM 1659 O O . ILE A 1 228 ? 10.002 12.735 -17.770 1.00 91.38 228 ILE A O 1
ATOM 1663 N N . PRO A 1 229 ? 11.024 14.629 -18.446 1.00 88.38 229 PRO A N 1
ATOM 1664 C CA . PRO A 1 229 ? 12.072 13.935 -19.179 1.00 88.38 229 PRO A CA 1
ATOM 1665 C C . PRO A 1 229 ? 12.837 12.985 -18.244 1.00 88.38 229 PRO A C 1
ATOM 1667 O O . PRO A 1 229 ? 13.398 13.440 -17.248 1.00 88.38 229 PRO A O 1
ATOM 1670 N N . PRO A 1 230 ? 12.882 11.672 -18.533 1.00 88.19 230 PRO A N 1
ATOM 1671 C CA . PRO A 1 230 ? 13.555 10.716 -17.655 1.00 88.19 230 PRO A CA 1
ATOM 1672 C C . PRO A 1 230 ? 15.077 10.867 -17.694 1.00 88.19 230 PRO A C 1
ATOM 1674 O O . PRO A 1 230 ? 15.766 10.474 -16.763 1.00 88.19 230 PRO A O 1
ATOM 1677 N N . TRP A 1 231 ? 15.618 11.442 -18.764 1.00 89.38 231 TRP A N 1
ATOM 1678 C CA . TRP A 1 231 ? 17.055 11.485 -18.993 1.00 89.38 231 TRP A CA 1
ATOM 1679 C C . TRP A 1 231 ? 17.606 12.876 -18.715 1.00 89.38 231 TRP A C 1
ATOM 1681 O O . TRP A 1 231 ? 17.092 13.876 -19.214 1.00 89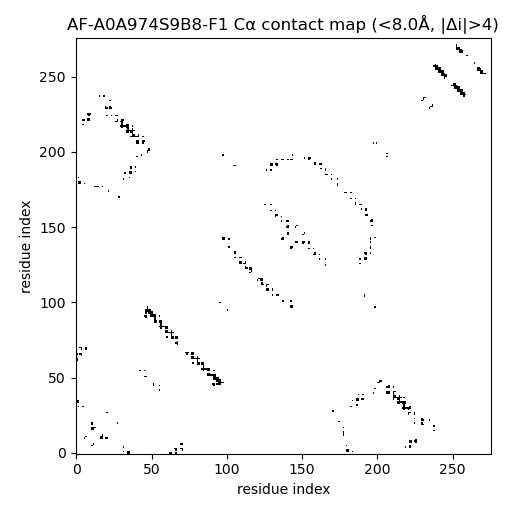.38 231 TRP A O 1
ATOM 1691 N N . SER A 1 232 ? 18.685 12.928 -17.944 1.00 87.81 232 SER A N 1
ATOM 1692 C CA . SER A 1 232 ? 19.432 14.151 -17.653 1.00 87.81 232 SER A CA 1
ATOM 1693 C C . SER A 1 232 ? 20.924 13.842 -17.558 1.00 87.81 232 SER A C 1
ATOM 1695 O O . SER A 1 232 ? 21.322 12.679 -17.559 1.00 87.81 232 SER A O 1
ATOM 1697 N N . ALA A 1 233 ? 21.766 14.868 -17.424 1.00 85.75 233 ALA A N 1
ATOM 1698 C CA . ALA A 1 233 ? 23.192 14.660 -17.160 1.00 85.75 233 ALA A CA 1
ATOM 1699 C C . ALA A 1 233 ? 23.442 13.844 -15.873 1.00 85.75 233 ALA A C 1
ATOM 1701 O O . ALA A 1 233 ? 24.412 13.096 -15.804 1.00 85.75 233 ALA A O 1
ATOM 1702 N N . ARG A 1 234 ? 22.547 13.949 -14.876 1.00 84.69 234 ARG A N 1
ATOM 1703 C CA . ARG A 1 234 ? 22.606 13.162 -13.634 1.00 84.69 234 ARG A CA 1
ATOM 1704 C C . ARG A 1 234 ? 22.104 11.723 -13.821 1.00 84.69 234 ARG A C 1
ATOM 1706 O O . ARG A 1 234 ? 22.632 10.823 -13.180 1.00 84.69 234 ARG A O 1
ATOM 1713 N N . HIS A 1 235 ? 21.117 11.505 -14.691 1.00 87.06 235 HIS A N 1
ATOM 1714 C CA . HIS A 1 235 ? 20.545 10.185 -14.996 1.00 87.06 235 HIS A CA 1
ATOM 1715 C C . HIS A 1 235 ? 20.656 9.902 -16.502 1.00 87.06 235 HIS A C 1
ATOM 1717 O O . HIS A 1 235 ? 19.696 10.144 -17.248 1.00 87.06 235 HIS A O 1
ATOM 1723 N N . PRO A 1 236 ? 21.835 9.464 -16.983 1.00 84.88 236 PRO A N 1
ATOM 1724 C CA . PRO A 1 236 ? 22.055 9.234 -18.402 1.00 84.88 236 PRO A CA 1
ATOM 1725 C C . PRO A 1 236 ? 21.205 8.065 -18.908 1.00 84.88 236 PRO A C 1
ATOM 1727 O O . PRO A 1 236 ? 20.988 7.076 -18.210 1.00 84.88 236 PRO A O 1
ATOM 1730 N N . GLN A 1 237 ? 20.742 8.170 -20.155 1.00 85.06 237 GLN A N 1
ATOM 1731 C CA . GLN A 1 237 ? 19.988 7.098 -20.799 1.00 85.06 237 GLN A CA 1
ATOM 1732 C C . GLN A 1 237 ? 20.871 5.842 -20.938 1.00 85.06 237 GLN A C 1
ATOM 1734 O O . GLN A 1 237 ? 21.981 5.952 -21.472 1.00 85.06 237 GLN A O 1
ATOM 1739 N N . PRO A 1 238 ? 20.395 4.652 -20.526 1.00 81.88 238 PRO A N 1
ATOM 1740 C CA . PRO A 1 238 ? 21.137 3.415 -20.733 1.00 81.88 238 PRO A CA 1
ATOM 1741 C C . PRO A 1 238 ? 21.297 3.133 -22.234 1.00 81.88 238 PRO A C 1
ATOM 1743 O O . PRO A 1 238 ? 20.346 3.259 -23.010 1.00 81.88 238 PRO A O 1
ATOM 1746 N N . ALA A 1 239 ? 22.508 2.753 -22.641 1.00 78.12 239 ALA A N 1
ATOM 1747 C CA . ALA A 1 239 ? 22.826 2.338 -24.004 1.00 78.12 239 ALA A CA 1
ATOM 1748 C C . ALA A 1 239 ? 23.070 0.826 -24.041 1.00 78.12 239 ALA A C 1
ATOM 1750 O O . ALA A 1 239 ? 23.723 0.280 -23.152 1.00 78.12 239 ALA A O 1
ATOM 1751 N N . ILE A 1 240 ? 22.563 0.155 -25.075 1.00 67.69 240 ILE A N 1
ATOM 1752 C CA . ILE A 1 240 ? 22.832 -1.268 -25.300 1.00 67.69 240 ILE A CA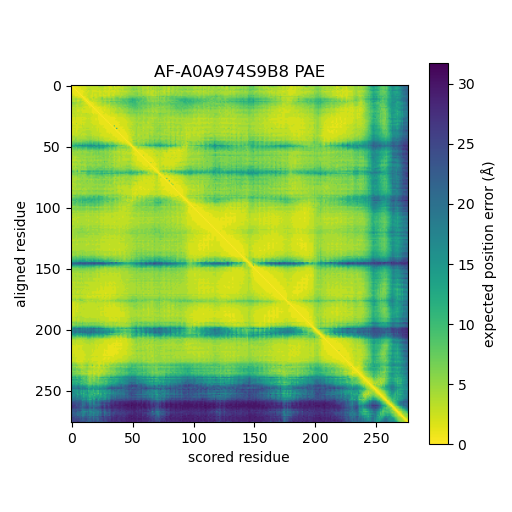 1
ATOM 1753 C C . ILE A 1 240 ? 24.040 -1.359 -26.224 1.00 67.69 240 ILE A C 1
ATOM 1755 O O . ILE A 1 240 ? 24.004 -0.849 -27.342 1.00 67.69 240 ILE A O 1
ATOM 1759 N N . ILE A 1 241 ? 25.115 -2.000 -25.770 1.00 72.94 241 ILE A N 1
ATOM 1760 C CA . ILE A 1 241 ? 26.288 -2.274 -26.603 1.00 72.94 241 ILE A CA 1
ATOM 1761 C C . ILE A 1 241 ? 26.196 -3.732 -27.042 1.00 72.94 241 ILE A C 1
ATOM 1763 O O . ILE A 1 241 ? 26.271 -4.637 -26.217 1.00 72.94 241 ILE A O 1
ATOM 1767 N N . THR A 1 242 ? 25.996 -3.956 -28.338 1.00 72.44 242 THR A N 1
ATOM 1768 C CA . THR A 1 242 ? 25.987 -5.300 -28.924 1.00 72.44 242 THR A CA 1
ATOM 1769 C C . THR A 1 242 ? 27.352 -5.570 -29.537 1.00 72.44 242 THR A C 1
ATOM 1771 O O . THR A 1 242 ? 27.771 -4.860 -30.455 1.00 72.44 242 THR A O 1
ATOM 1774 N N . TYR A 1 243 ? 28.044 -6.591 -29.034 1.00 74.62 243 TYR A N 1
ATOM 1775 C CA . TYR A 1 243 ? 29.295 -7.071 -29.610 1.00 74.62 243 TYR A CA 1
ATOM 1776 C C . TYR A 1 243 ? 28.979 -8.121 -30.672 1.00 74.62 243 TYR A C 1
ATOM 1778 O O . TYR A 1 243 ? 28.382 -9.152 -30.373 1.00 74.62 243 TYR A O 1
ATOM 1786 N N . VAL A 1 244 ? 29.366 -7.852 -31.915 1.00 75.31 244 VAL A N 1
ATOM 1787 C CA . VAL A 1 244 ? 29.274 -8.807 -33.019 1.00 75.31 244 VAL A CA 1
ATOM 1788 C C . VAL A 1 244 ? 30.669 -9.372 -33.246 1.00 75.31 244 VAL A C 1
ATOM 1790 O O . VAL A 1 244 ? 31.584 -8.640 -33.628 1.00 75.31 244 VAL A O 1
ATOM 1793 N N . VAL A 1 245 ? 30.837 -10.669 -32.983 1.00 77.81 245 VAL A N 1
ATOM 1794 C CA . VAL A 1 245 ? 32.069 -11.407 -33.287 1.00 77.81 245 VAL A CA 1
ATOM 1795 C C . VAL A 1 245 ? 31.892 -12.085 -34.639 1.00 77.81 245 VAL A C 1
ATOM 1797 O O . VAL A 1 245 ? 30.993 -12.908 -34.814 1.00 77.81 245 VAL A O 1
ATOM 1800 N N . GLN A 1 246 ? 32.729 -11.732 -35.611 1.00 74.56 246 GLN A N 1
ATOM 1801 C CA . GLN A 1 246 ? 32.684 -12.329 -36.938 1.00 74.56 246 GLN A CA 1
ATOM 1802 C C . GLN A 1 246 ? 33.488 -13.636 -36.930 1.00 74.56 246 GLN A C 1
ATOM 1804 O O . GLN A 1 246 ? 34.717 -13.628 -36.882 1.00 74.56 246 GLN A O 1
ATOM 1809 N N . GLY A 1 247 ? 32.784 -14.773 -36.968 1.00 74.12 247 GLY A N 1
ATOM 1810 C CA . GLY A 1 247 ? 33.375 -16.105 -36.762 1.00 74.12 247 GLY A CA 1
ATOM 1811 C C . GLY A 1 247 ? 34.470 -16.513 -37.757 1.00 74.12 247 GLY A C 1
ATOM 1812 O O . GLY A 1 247 ? 35.284 -17.366 -37.431 1.00 74.12 247 GLY A O 1
ATOM 1813 N N . ALA A 1 248 ? 34.530 -15.894 -38.940 1.00 73.75 248 ALA A N 1
ATOM 1814 C CA . ALA A 1 248 ? 35.531 -16.212 -39.963 1.00 73.75 248 ALA A CA 1
ATOM 1815 C C . ALA A 1 248 ? 36.879 -15.489 -39.773 1.00 73.75 248 ALA A C 1
ATOM 1817 O O . ALA A 1 248 ? 37.906 -15.991 -40.215 1.00 73.75 248 ALA A O 1
ATOM 1818 N N . THR A 1 249 ? 36.890 -14.313 -39.139 1.00 72.56 249 THR A N 1
ATOM 1819 C CA . THR A 1 249 ? 38.083 -13.450 -39.018 1.00 72.56 249 THR A CA 1
ATOM 1820 C C . THR A 1 249 ? 38.519 -13.219 -37.573 1.00 72.56 249 THR A C 1
ATOM 1822 O O . THR A 1 249 ? 39.547 -12.588 -37.346 1.00 72.56 249 THR A O 1
ATOM 1825 N N . GLY A 1 250 ? 37.741 -13.676 -36.584 1.00 69.38 250 GLY A N 1
ATOM 1826 C CA . GLY A 1 250 ? 38.000 -13.414 -35.163 1.00 69.38 250 GLY A CA 1
ATOM 1827 C C . GLY A 1 250 ? 37.859 -11.937 -34.770 1.00 69.38 250 GLY A C 1
ATOM 1828 O O . GLY A 1 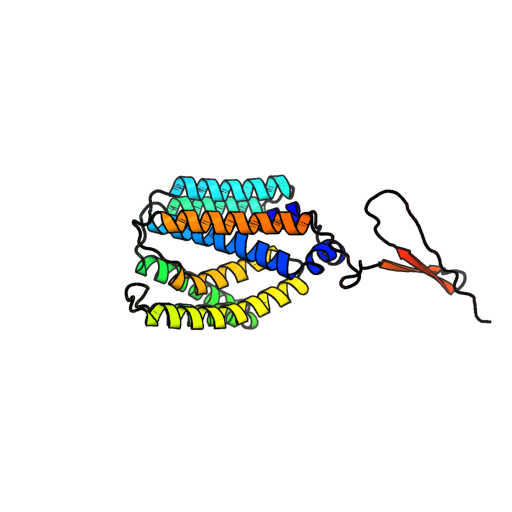250 ? 38.112 -11.574 -33.623 1.00 69.38 250 GLY A O 1
ATOM 1829 N N . GLN A 1 251 ? 37.443 -11.072 -35.700 1.00 67.69 251 GLN A N 1
ATOM 1830 C CA . GLN A 1 251 ? 37.263 -9.651 -35.448 1.00 67.69 251 GLN A CA 1
ATOM 1831 C C . GLN A 1 251 ? 35.984 -9.422 -34.643 1.00 67.69 251 GLN A C 1
ATOM 1833 O O . GLN A 1 251 ? 34.915 -9.943 -34.971 1.00 67.69 251 GLN A O 1
ATOM 1838 N N . SER A 1 252 ? 36.095 -8.618 -33.588 1.00 65.31 252 SER A N 1
ATOM 1839 C CA . SER A 1 252 ? 34.952 -8.131 -32.826 1.00 65.31 252 SER A CA 1
ATOM 1840 C C . SER A 1 252 ? 34.680 -6.673 -33.182 1.00 65.31 252 SER A C 1
ATOM 1842 O O . SER A 1 252 ? 35.581 -5.836 -33.220 1.00 65.31 252 SER A O 1
ATOM 1844 N N . SER A 1 253 ? 33.414 -6.368 -33.452 1.00 71.12 253 SER A N 1
ATOM 1845 C CA . SER A 1 253 ? 32.933 -4.999 -33.610 1.00 71.12 253 SER A CA 1
ATOM 1846 C C . SER A 1 253 ? 31.848 -4.736 -32.573 1.00 71.12 253 SER A C 1
ATOM 1848 O O . SER A 1 253 ? 30.967 -5.564 -32.344 1.00 71.12 253 SER A O 1
ATOM 1850 N N . ALA A 1 254 ? 31.925 -3.590 -31.901 1.00 66.75 254 ALA A N 1
ATOM 1851 C CA . ALA A 1 254 ? 30.883 -3.148 -30.988 1.00 66.75 254 ALA A CA 1
ATOM 1852 C C . ALA A 1 254 ? 29.960 -2.177 -31.727 1.00 66.75 254 ALA A C 1
ATOM 1854 O O . ALA A 1 254 ? 30.406 -1.159 -32.260 1.00 66.75 254 ALA A O 1
ATOM 1855 N N . SER A 1 255 ? 28.664 -2.472 -31.734 1.00 66.56 255 SER A N 1
ATOM 1856 C CA . SER A 1 255 ? 27.631 -1.538 -32.175 1.00 66.56 255 SER A CA 1
ATOM 1857 C C . SER A 1 255 ? 26.869 -1.041 -30.950 1.00 66.56 255 SER A C 1
ATOM 1859 O O . SER A 1 255 ? 26.269 -1.818 -30.206 1.00 66.56 255 SER A O 1
ATOM 1861 N N . ALA A 1 256 ? 26.939 0.264 -30.693 1.00 60.34 256 ALA A N 1
ATOM 1862 C CA . ALA A 1 256 ? 26.173 0.888 -29.624 1.00 60.34 256 ALA A CA 1
ATOM 1863 C C . ALA A 1 256 ? 24.807 1.317 -30.170 1.00 60.34 256 ALA A C 1
ATOM 1865 O O . ALA A 1 256 ? 24.720 2.159 -31.065 1.00 60.34 256 ALA A O 1
ATOM 1866 N N . TRP A 1 257 ? 23.742 0.749 -29.614 1.00 57.25 257 TRP A N 1
ATOM 1867 C CA . TRP A 1 257 ? 22.364 1.096 -29.924 1.00 57.25 257 TRP A CA 1
ATOM 1868 C C . TRP A 1 257 ? 21.833 2.110 -28.910 1.00 57.25 257 TRP A C 1
ATOM 1870 O O . TRP A 1 257 ? 21.749 1.838 -27.709 1.00 57.25 257 TRP A O 1
ATOM 1880 N N . ARG A 1 258 ? 21.436 3.288 -29.408 1.00 57.44 258 ARG A N 1
ATOM 1881 C CA . ARG A 1 258 ? 20.610 4.247 -28.664 1.00 57.44 258 ARG A CA 1
ATOM 1882 C C . ARG A 1 258 ? 19.165 4.136 -29.149 1.00 57.44 258 ARG A C 1
ATOM 1884 O O . ARG A 1 258 ? 18.915 4.396 -30.325 1.00 57.44 258 ARG A O 1
ATOM 1891 N N . PRO A 1 259 ? 18.200 3.799 -28.281 1.00 54.66 259 PRO A N 1
ATOM 1892 C CA . PRO A 1 259 ? 16.792 3.913 -28.627 1.00 54.66 259 PRO A CA 1
ATOM 1893 C C . PRO A 1 259 ? 16.411 5.404 -28.679 1.00 54.66 259 PRO A C 1
ATOM 1895 O O . PRO A 1 259 ? 16.179 6.031 -27.644 1.00 54.66 259 PRO A O 1
ATOM 1898 N N . THR A 1 260 ? 16.390 6.005 -29.871 1.00 51.97 260 THR A N 1
ATOM 1899 C CA . THR A 1 260 ? 15.909 7.381 -30.089 1.00 51.97 260 THR A CA 1
ATOM 1900 C C . THR A 1 260 ? 14.387 7.385 -30.323 1.00 51.97 260 THR A C 1
ATOM 1902 O O . THR A 1 260 ? 13.915 6.635 -31.177 1.00 51.97 260 THR A O 1
ATOM 1905 N N . PRO A 1 261 ? 13.582 8.221 -29.627 1.00 45.47 261 PRO A N 1
ATOM 1906 C CA . PRO A 1 261 ? 12.112 8.143 -29.692 1.00 45.47 261 PRO A CA 1
ATOM 1907 C C . PRO A 1 261 ? 11.469 8.710 -30.968 1.00 45.47 261 PRO A C 1
ATOM 1909 O O . PRO A 1 261 ? 10.258 8.598 -31.143 1.00 45.47 261 PRO A O 1
ATOM 1912 N N . ARG A 1 262 ? 12.227 9.363 -31.849 1.00 43.00 262 ARG A N 1
ATOM 1913 C CA . ARG A 1 262 ? 11.696 9.974 -33.072 1.00 43.00 262 ARG A CA 1
ATOM 1914 C C . ARG A 1 262 ? 12.805 10.018 -34.116 1.00 43.00 262 ARG A C 1
ATOM 1916 O O . ARG A 1 262 ? 13.819 10.659 -33.880 1.00 43.00 262 ARG A O 1
ATOM 1923 N N . THR A 1 263 ? 12.589 9.321 -35.234 1.00 46.78 263 THR A N 1
ATOM 1924 C CA . THR A 1 263 ? 13.287 9.483 -36.527 1.00 46.78 263 THR A CA 1
ATOM 1925 C C . THR A 1 263 ? 14.821 9.502 -36.492 1.00 46.78 263 THR A C 1
ATOM 1927 O O . THR A 1 263 ? 15.437 10.529 -36.237 1.00 46.78 263 THR A O 1
ATOM 1930 N N . GLY A 1 264 ? 15.436 8.375 -36.867 1.00 39.03 264 GLY A N 1
ATOM 1931 C CA . GLY A 1 264 ? 16.847 8.318 -37.264 1.00 39.03 264 GLY A CA 1
ATOM 1932 C C . GLY A 1 264 ? 17.593 7.140 -36.651 1.00 39.03 264 GLY A C 1
ATOM 1933 O O . GLY A 1 264 ? 18.041 7.204 -35.509 1.00 39.03 264 GLY A O 1
ATOM 1934 N N . ARG A 1 265 ? 17.735 6.061 -37.429 1.00 44.19 265 ARG A N 1
ATOM 1935 C CA . ARG A 1 265 ? 18.628 4.936 -37.131 1.00 44.19 265 ARG A CA 1
ATOM 1936 C C . ARG A 1 265 ? 20.069 5.414 -37.326 1.00 44.19 265 ARG A C 1
ATOM 1938 O O . ARG A 1 265 ? 20.551 5.424 -38.451 1.00 44.19 265 ARG A O 1
ATOM 1945 N N . ALA A 1 266 ? 20.743 5.831 -36.262 1.00 45.69 266 ALA A N 1
ATOM 1946 C CA . ALA A 1 266 ? 22.172 6.122 -36.314 1.00 45.69 266 ALA A CA 1
ATOM 1947 C C . ALA A 1 266 ? 22.930 4.970 -35.647 1.00 45.69 266 ALA A C 1
ATOM 1949 O O . ALA A 1 266 ? 23.014 4.891 -34.423 1.00 45.69 266 ALA A O 1
ATOM 1950 N N . VAL A 1 267 ? 23.449 4.052 -36.463 1.00 50.06 267 VAL A N 1
ATOM 1951 C CA . VAL A 1 267 ? 24.439 3.069 -36.015 1.00 50.06 267 VAL A CA 1
ATOM 1952 C C . VAL A 1 267 ? 25.780 3.793 -35.975 1.00 50.06 267 VAL A C 1
ATOM 1954 O O . VAL A 1 267 ? 26.371 4.063 -37.015 1.00 50.06 267 VAL A O 1
ATOM 1957 N N . CYS A 1 268 ? 26.264 4.134 -34.782 1.00 53.69 268 CYS A N 1
ATOM 1958 C CA . CYS A 1 268 ? 27.648 4.571 -34.620 1.00 53.69 268 CYS A CA 1
ATOM 1959 C C . CYS A 1 268 ? 28.536 3.328 -34.510 1.00 53.69 268 CYS A C 1
ATOM 1961 O O . CYS A 1 268 ? 28.739 2.800 -33.416 1.00 53.69 268 CYS A O 1
ATOM 1963 N N . SER A 1 269 ? 29.052 2.842 -35.638 1.00 51.31 269 SER A N 1
ATOM 1964 C CA . SER A 1 269 ? 30.146 1.868 -35.645 1.00 51.31 269 SER A CA 1
ATOM 1965 C C . SER A 1 269 ? 31.460 2.607 -35.409 1.00 51.31 269 SER A C 1
ATOM 1967 O O . SER A 1 269 ? 31.841 3.462 -36.210 1.00 51.31 269 SER A O 1
ATOM 1969 N N . ARG A 1 270 ? 32.165 2.289 -34.321 1.00 51.66 270 ARG A N 1
ATOM 1970 C CA . ARG A 1 270 ? 33.552 2.726 -34.130 1.00 51.66 270 ARG A CA 1
ATOM 1971 C C . ARG A 1 270 ? 34.449 1.585 -34.621 1.00 51.66 270 ARG A C 1
ATOM 1973 O O . ARG A 1 270 ? 34.419 0.529 -33.992 1.00 51.66 270 ARG A O 1
ATOM 1980 N N . PRO A 1 271 ? 35.188 1.735 -35.733 1.00 49.88 271 PRO A N 1
ATOM 1981 C CA . PRO A 1 271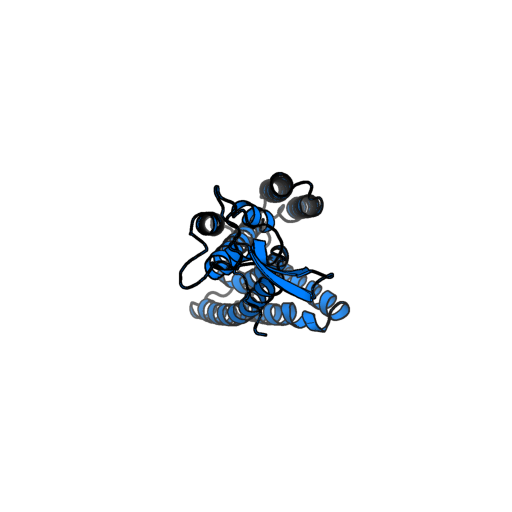 ? 36.130 0.708 -36.147 1.00 49.88 271 PRO A CA 1
ATOM 1982 C C . PRO A 1 271 ? 37.241 0.615 -35.098 1.00 49.88 271 PRO A C 1
ATOM 1984 O O . PRO A 1 271 ? 37.939 1.592 -34.823 1.00 49.88 271 PRO A O 1
ATOM 1987 N N . THR A 1 272 ? 37.366 -0.548 -34.465 1.00 54.12 272 THR A N 1
ATOM 1988 C CA . THR A 1 272 ? 38.514 -0.902 -33.634 1.00 54.12 272 THR A CA 1
ATOM 1989 C C . THR A 1 272 ? 39.680 -1.199 -34.568 1.00 54.12 272 THR A C 1
ATOM 1991 O O . THR A 1 272 ? 39.660 -2.180 -35.308 1.00 54.12 272 THR A O 1
ATOM 1994 N N . ALA A 1 273 ? 40.673 -0.309 -34.584 1.00 46.97 273 ALA A N 1
ATOM 1995 C CA . ALA A 1 273 ? 41.907 -0.527 -35.325 1.00 46.97 273 ALA A CA 1
ATOM 1996 C C . ALA A 1 273 ? 42.611 -1.775 -34.773 1.00 46.97 273 ALA A C 1
ATOM 1998 O O . ALA A 1 273 ? 42.843 -1.876 -33.567 1.00 46.97 273 ALA A O 1
ATOM 1999 N N . ALA A 1 274 ? 42.918 -2.723 -35.658 1.00 45.25 274 ALA A N 1
ATOM 2000 C CA . ALA A 1 274 ? 43.729 -3.884 -35.337 1.00 45.25 274 ALA A CA 1
ATOM 2001 C C . ALA A 1 274 ? 45.148 -3.411 -34.992 1.00 45.25 274 ALA A C 1
ATOM 2003 O O . ALA A 1 274 ? 45.864 -2.907 -35.854 1.00 45.25 274 ALA A O 1
ATOM 2004 N N . THR A 1 275 ? 45.541 -3.540 -33.728 1.00 48.41 275 THR A N 1
ATOM 2005 C CA . THR A 1 275 ? 46.951 -3.508 -33.334 1.00 48.41 275 THR A CA 1
ATOM 2006 C C . THR A 1 275 ? 47.586 -4.813 -33.804 1.00 48.41 275 THR A C 1
ATOM 2008 O O . THR A 1 275 ? 47.244 -5.874 -33.280 1.00 48.41 275 THR A O 1
ATOM 2011 N N . SER A 1 276 ? 48.424 -4.713 -34.838 1.00 46.69 276 SER A N 1
ATOM 2012 C CA . SER A 1 276 ? 49.338 -5.758 -35.317 1.00 46.69 276 SER A CA 1
ATOM 2013 C C . SER A 1 276 ? 50.491 -5.980 -34.351 1.00 46.69 276 SER A C 1
ATOM 2015 O O . SER A 1 276 ? 51.016 -4.943 -33.882 1.00 46.69 276 SER A O 1
#

Solvent-accessible surface area (backbone atoms only — not comparable to full-atom values): 14849 Å² total; per-residue (Å²): 99,57,65,44,49,43,49,72,43,69,44,59,79,51,73,80,37,37,44,54,48,61,54,41,39,71,55,50,50,51,14,52,46,25,36,43,44,12,51,52,39,35,51,51,43,35,33,38,56,18,73,32,15,66,63,51,15,50,51,28,36,50,45,8,50,50,32,21,72,72,69,42,98,36,65,63,43,37,49,51,12,47,53,45,17,53,51,24,52,70,61,15,56,50,55,51,52,63,57,58,49,49,52,50,54,52,48,51,49,48,52,52,24,54,52,28,46,73,78,38,53,91,55,15,60,75,44,45,52,50,48,52,52,30,50,50,41,32,59,74,19,58,48,72,74,54,78,59,79,64,44,60,52,54,40,47,54,53,27,51,56,49,40,54,54,52,49,52,50,45,52,53,45,52,74,75,40,84,51,67,68,63,52,54,56,46,36,51,51,44,44,55,39,45,42,85,79,64,71,69,64,61,87,58,67,62,54,42,55,50,14,51,50,38,24,50,50,10,50,48,35,35,54,46,64,47,69,51,78,45,59,43,94,90,36,66,75,86,66,51,73,47,75,48,69,41,86,91,75,74,48,69,43,53,40,47,45,68,93,67,96,67,88,76,94,67,80,58,70,60,86,74,80,81,83,126

Mean predicted aligned error: 8.14 Å

Radius of gyration: 23.53 Å; Cα contacts (8 Å, |Δi|>4): 345; chains: 1; bounding box: 74×37×65 Å

Secondary structure (DSSP, 8-state):
-HHHHHHHHT--SSHHHHHHHHTTHHHHHHHHHHHHHHHHHHHHHHHHH---HHHHHHHHHHHHHHHHHHHSS-HHHHHHHHHHHHHHHHHTTSPPPHHHHHHHHHHHHHHHHHHHHHH-HHHHHHHHHHHHHHHHHHHHTTTTT---THHHHHHHHHHHHHHHHHHHHHHHHHHH---GGGHHHHHHHHHHHHHHHH---TT-SHHHHHHHHHHHHHHHHHHHHHHS-S--SSSPPP-EEEEEE-TTT--EEEEEEP--SSS----EE-------